Protein AF-A0A062U223-F1 (afdb_monomer)

pLDDT: mean 89.61, std 12.64, range [41.84, 98.44]

InterPro domains:
  IPR025683 Protein beta [PF14350] (3-208)

Foldseek 3Di:
DPDAAEAEDEPPPDPPVLVVVVVCQVPPQAHEYEQEPEADPPLVSLLVSVVVVLVSVCVSDDPPGSRHYAAEYEYFPQDPDDPPQPQKHKFWTCQVVSVVVCCVVSVVDPYHYYYPLSDHDDDDDDPDDDFDKAWQDDLTIIIIGTDDDPDDLLNSLLVVCPDPPDDPQQQDLLNVQSVCSVVVHPNHDHDPVSSVVSSSRNSVLCNVCVVPPHDPNDPDPPDDPD

Organism: NCBI:txid1280946

Structure (mmCIF, N/CA/C/O backbone):
data_AF-A0A062U223-F1
#
_entry.id   AF-A0A062U223-F1
#
loop_
_atom_site.group_PDB
_atom_site.id
_atom_site.type_symbol
_atom_site.label_atom_id
_atom_site.label_alt_id
_atom_site.label_comp_id
_atom_site.label_asym_id
_atom_site.label_entity_id
_atom_site.label_seq_id
_atom_site.pdbx_PDB_ins_code
_atom_site.Cartn_x
_atom_site.Cartn_y
_atom_site.Cartn_z
_atom_site.occupancy
_atom_site.B_iso_or_equiv
_atom_site.auth_seq_id
_atom_site.auth_comp_id
_atom_site.auth_asym_id
_atom_site.auth_atom_id
_atom_site.pdbx_PDB_model_num
ATOM 1 N N . MET A 1 1 ? -30.532 -7.104 11.206 1.00 49.66 1 MET A N 1
ATOM 2 C CA . MET A 1 1 ? -29.646 -6.433 10.232 1.00 49.66 1 MET A CA 1
ATOM 3 C C . MET A 1 1 ? -28.550 -7.442 9.956 1.00 49.66 1 MET A C 1
ATOM 5 O O . MET A 1 1 ? -27.599 -7.484 10.713 1.00 49.66 1 MET A O 1
ATOM 9 N N . ASP A 1 2 ? -28.721 -8.296 8.947 1.00 59.91 2 ASP A N 1
ATOM 10 C CA . ASP A 1 2 ? -27.833 -9.459 8.714 1.00 59.91 2 ASP A CA 1
ATOM 11 C C . ASP A 1 2 ? -26.637 -9.123 7.811 1.00 59.91 2 ASP A C 1
ATOM 13 O O . ASP A 1 2 ? -26.097 -9.970 7.107 1.00 59.91 2 ASP A O 1
ATOM 17 N N . ARG A 1 3 ? -26.247 -7.849 7.767 1.00 62.28 3 ARG A N 1
ATOM 18 C CA . ARG A 1 3 ? -25.066 -7.382 7.043 1.00 62.28 3 ARG A CA 1
ATOM 19 C C . ARG A 1 3 ? -24.187 -6.699 8.079 1.00 62.28 3 ARG A C 1
ATOM 21 O O . ARG A 1 3 ? -24.654 -5.752 8.709 1.00 62.28 3 ARG A O 1
ATOM 28 N N . GLY A 1 4 ? -22.978 -7.218 8.286 1.00 82.56 4 GLY A N 1
ATOM 29 C CA . GLY A 1 4 ? -22.006 -6.641 9.215 1.00 82.56 4 GLY A CA 1
ATOM 30 C C . GLY A 1 4 ? -21.748 -5.159 8.923 1.00 82.56 4 GLY A C 1
ATOM 31 O O . GLY A 1 4 ? -21.951 -4.689 7.799 1.00 82.56 4 GLY A O 1
ATOM 32 N N . LEU A 1 5 ? -21.334 -4.409 9.945 1.00 92.94 5 LEU A N 1
ATOM 33 C CA . LEU A 1 5 ? -21.025 -2.987 9.821 1.00 92.94 5 LEU A CA 1
ATOM 34 C C . LEU A 1 5 ? -19.521 -2.785 9.619 1.00 92.94 5 LEU A C 1
ATOM 36 O O . LEU A 1 5 ? -18.709 -3.332 10.360 1.00 92.94 5 LEU A O 1
ATOM 40 N N . VAL A 1 6 ? -19.163 -1.932 8.660 1.00 95.56 6 VAL A N 1
ATOM 41 C CA . VAL A 1 6 ? -17.799 -1.418 8.500 1.00 95.56 6 VAL A CA 1
ATOM 42 C C . VAL A 1 6 ? -17.827 0.090 8.706 1.00 95.56 6 VAL A C 1
ATOM 44 O O . VAL A 1 6 ? -18.542 0.811 8.006 1.00 95.56 6 VAL A O 1
ATOM 47 N N . LEU A 1 7 ? -17.042 0.573 9.663 1.00 96.75 7 LEU A N 1
ATOM 48 C CA . LEU A 1 7 ? -16.828 1.9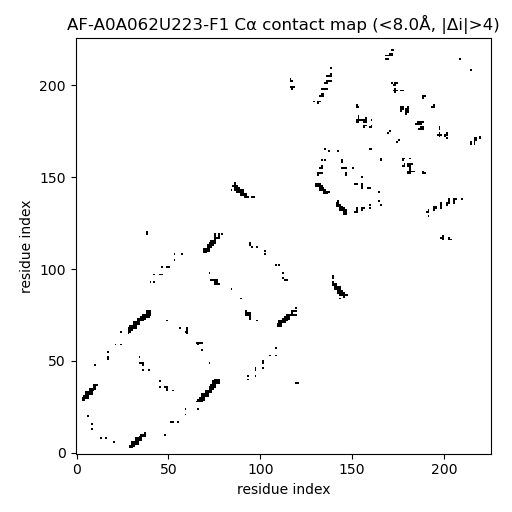87 9.926 1.00 96.75 7 LEU A CA 1
ATOM 49 C C . LEU A 1 7 ? -15.432 2.378 9.440 1.00 96.75 7 LEU A C 1
ATOM 51 O O . LEU A 1 7 ? -14.436 1.970 10.026 1.00 96.75 7 LEU A O 1
ATOM 55 N N . ARG A 1 8 ? -15.351 3.202 8.391 1.00 97.75 8 ARG A N 1
ATOM 56 C CA . ARG A 1 8 ? -14.084 3.775 7.915 1.00 97.75 8 ARG A CA 1
ATOM 57 C C . ARG A 1 8 ? -13.919 5.201 8.426 1.00 97.75 8 ARG A C 1
ATOM 59 O O . ARG A 1 8 ? -14.732 6.066 8.108 1.00 97.75 8 ARG A O 1
ATOM 66 N N . CYS A 1 9 ? -12.841 5.440 9.163 1.00 98.19 9 CYS A N 1
ATOM 67 C CA . CYS A 1 9 ? -12.430 6.751 9.649 1.00 98.19 9 CYS A CA 1
ATOM 68 C C . CYS A 1 9 ? -11.143 7.164 8.934 1.00 98.19 9 CYS A C 1
ATOM 70 O O . CYS A 1 9 ? -10.065 6.672 9.255 1.00 98.19 9 CYS A O 1
ATOM 72 N N . GLN A 1 10 ? -11.265 8.068 7.963 1.00 97.44 10 GLN A N 1
ATOM 73 C CA . GLN A 1 10 ? -10.146 8.541 7.152 1.00 97.44 10 GLN A CA 1
ATOM 74 C C . GLN A 1 10 ? -9.607 9.898 7.623 1.00 97.44 10 GLN A C 1
ATOM 76 O O . GLN A 1 10 ? -10.381 10.847 7.816 1.00 97.44 10 GLN A O 1
ATOM 81 N N . LEU A 1 11 ? -8.279 9.990 7.742 1.00 96.62 11 LEU A N 1
ATOM 82 C CA . LEU A 1 11 ? -7.538 11.203 8.083 1.00 96.62 11 LEU A CA 1
ATOM 83 C C . LEU A 1 11 ? -7.942 12.360 7.157 1.00 96.62 11 LEU A C 1
ATOM 85 O O . LEU A 1 11 ? -8.072 12.197 5.940 1.00 96.62 11 LEU A O 1
ATOM 89 N N . ASN A 1 12 ? -8.177 13.535 7.746 1.00 92.62 12 ASN A N 1
ATOM 90 C CA . ASN A 1 12 ? -8.624 14.769 7.081 1.00 92.62 12 ASN A CA 1
ATOM 91 C C . ASN A 1 12 ? -9.990 14.711 6.365 1.00 92.62 12 ASN A C 1
ATOM 93 O O . ASN A 1 12 ? -10.412 15.716 5.800 1.00 92.62 12 ASN A O 1
ATOM 97 N N . HIS A 1 13 ? -10.706 13.582 6.406 1.00 94.12 13 HIS A N 1
ATOM 98 C CA . HIS A 1 13 ? -12.009 13.423 5.743 1.00 94.12 13 HIS A CA 1
ATOM 99 C C . HIS A 1 13 ? -13.144 13.157 6.734 1.00 94.12 13 HIS A C 1
ATOM 101 O O . HIS A 1 13 ? -14.272 13.602 6.528 1.00 94.12 13 HIS A O 1
ATOM 107 N N . THR A 1 14 ? -12.864 12.443 7.826 1.00 95.81 14 THR A N 1
ATOM 108 C CA . THR A 1 14 ? -13.879 12.095 8.828 1.00 95.81 14 THR A CA 1
ATOM 109 C C . THR A 1 14 ? -13.915 13.134 9.939 1.00 95.81 14 THR A C 1
ATOM 111 O O . THR A 1 14 ? -12.923 13.354 10.629 1.00 95.81 14 THR A O 1
ATOM 114 N N . GLN A 1 15 ? -15.072 13.762 10.145 1.00 94.44 15 GLN A N 1
ATOM 115 C CA . GLN A 1 15 ? -15.260 14.737 11.219 1.00 94.44 15 GLN A CA 1
ATOM 116 C C . GLN A 1 15 ? -15.501 14.039 12.562 1.00 94.44 15 GLN A C 1
ATOM 118 O O . GLN A 1 15 ? -16.338 13.142 12.654 1.00 94.44 15 GLN A O 1
ATOM 123 N N . ASN A 1 16 ? -14.818 14.495 13.619 1.00 95.44 16 ASN A N 1
ATOM 124 C CA . ASN A 1 16 ? -14.960 13.988 14.993 1.00 95.44 16 ASN A CA 1
ATOM 125 C C . ASN A 1 16 ? -14.941 12.444 15.097 1.00 95.44 16 ASN A C 1
ATOM 127 O O . ASN A 1 16 ? -15.829 11.848 15.720 1.00 95.44 16 ASN A O 1
ATOM 131 N N . PRO A 1 17 ? -13.947 11.772 14.499 1.00 96.81 17 PRO A N 1
ATOM 132 C CA . PRO A 1 17 ? -14.004 10.338 14.242 1.00 96.81 17 PRO A CA 1
ATOM 133 C C . PRO A 1 17 ? -14.026 9.488 15.523 1.00 96.81 17 PRO A C 1
ATOM 135 O O . PRO A 1 17 ? -14.775 8.519 15.600 1.00 96.81 17 PRO A O 1
ATOM 138 N N . LEU A 1 18 ? -13.302 9.880 16.577 1.00 97.38 18 LEU A N 1
ATOM 139 C CA . LEU A 1 18 ? -13.306 9.158 17.856 1.00 97.38 18 LEU A CA 1
ATOM 140 C C . LEU A 1 18 ? -14.700 9.159 18.505 1.00 97.38 18 LEU A C 1
ATOM 142 O O . LEU A 1 18 ? -15.149 8.155 19.056 1.00 97.38 18 LEU A O 1
ATOM 146 N N . SER A 1 19 ? -15.428 10.276 18.397 1.00 97.00 19 SER A N 1
ATOM 147 C CA . SER A 1 19 ? -16.813 10.363 18.879 1.00 97.00 19 SER A CA 1
ATOM 148 C C . SER A 1 19 ? -17.759 9.485 18.062 1.00 97.00 19 SER A C 1
ATOM 150 O O . SER A 1 19 ? -18.707 8.930 18.618 1.00 97.00 19 SER A O 1
ATOM 152 N N . LEU A 1 20 ? -17.517 9.353 16.755 1.00 96.69 20 LEU A N 1
ATOM 153 C CA . LEU A 1 20 ? -18.278 8.457 15.888 1.00 96.69 20 LEU A CA 1
ATOM 154 C C . LEU A 1 20 ? -18.070 6.994 16.297 1.00 96.69 20 LEU A C 1
ATOM 156 O O . LEU A 1 20 ? -19.057 6.293 16.513 1.00 96.69 20 LEU A O 1
ATOM 160 N N . VAL A 1 21 ? -16.819 6.574 16.510 1.00 96.12 21 VAL A N 1
ATOM 161 C CA . VAL A 1 21 ? -16.485 5.222 16.990 1.00 96.12 21 VAL A CA 1
ATOM 162 C C . VAL A 1 21 ? -17.182 4.923 18.318 1.00 96.12 21 VAL A C 1
ATOM 164 O O . VAL A 1 21 ? -17.883 3.921 18.405 1.00 96.12 21 VAL A O 1
ATOM 167 N N . ARG A 1 22 ? -17.111 5.826 19.312 1.00 95.44 22 ARG A N 1
ATOM 168 C CA . ARG A 1 22 ? -17.814 5.652 20.605 1.00 95.44 22 ARG A CA 1
ATOM 169 C C . ARG A 1 22 ? -19.333 5.503 20.449 1.00 95.44 22 ARG A C 1
ATOM 171 O O . ARG A 1 22 ? -19.980 4.783 21.203 1.00 95.44 22 ARG A O 1
ATOM 178 N N . ARG A 1 23 ? -19.942 6.216 19.496 1.00 94.69 23 ARG A N 1
ATOM 179 C CA . ARG A 1 23 ? -21.395 6.141 19.255 1.00 94.69 23 ARG A CA 1
ATOM 180 C C . ARG A 1 23 ? -21.809 4.846 18.570 1.00 94.69 23 ARG A C 1
ATOM 182 O O . ARG A 1 23 ? -22.911 4.371 18.858 1.00 94.69 23 ARG A O 1
ATOM 189 N N . VAL A 1 24 ? -20.972 4.346 17.660 1.00 94.00 24 VAL A N 1
ATOM 190 C CA . VAL A 1 24 ? -21.170 3.067 16.972 1.00 94.00 24 VAL A CA 1
ATOM 191 C C . VAL A 1 24 ? -20.970 1.920 17.953 1.00 94.00 24 VAL A C 1
ATOM 193 O O . VAL A 1 24 ? -21.877 1.108 18.090 1.00 94.00 24 VAL A O 1
ATOM 196 N N . SER A 1 25 ? -19.880 1.923 18.723 1.00 92.00 25 SER A N 1
ATOM 197 C CA . SER A 1 25 ? -19.604 0.885 19.720 1.00 92.00 25 SER A CA 1
ATOM 198 C C . SER A 1 25 ? -20.708 0.784 20.781 1.00 92.00 25 SER A C 1
ATOM 200 O O . SER A 1 25 ? -21.079 -0.306 21.194 1.00 92.00 25 SER A O 1
ATOM 202 N N . ALA A 1 26 ? -21.333 1.899 21.166 1.00 91.50 26 ALA A N 1
ATOM 203 C CA . ALA A 1 26 ? -22.463 1.887 22.099 1.00 91.50 26 ALA A CA 1
ATOM 204 C C . ALA A 1 26 ? -23.768 1.277 21.536 1.00 91.50 26 ALA A C 1
ATOM 206 O O . ALA A 1 26 ? -24.751 1.171 22.268 1.00 91.50 26 ALA A O 1
ATOM 207 N N . ARG A 1 27 ? -23.838 0.969 20.234 1.00 90.81 27 ARG A N 1
ATOM 208 C CA . ARG A 1 27 ? -25.053 0.488 19.543 1.00 90.81 27 ARG A CA 1
ATOM 209 C C . ARG A 1 27 ? -24.844 -0.798 18.753 1.00 90.81 27 ARG A C 1
ATOM 211 O O . ARG A 1 27 ? -25.829 -1.416 18.359 1.00 90.81 27 ARG A O 1
ATOM 218 N N . VAL A 1 28 ? -23.595 -1.135 18.461 1.00 90.62 28 VAL A N 1
ATOM 219 C CA . VAL A 1 28 ? -23.203 -2.236 17.589 1.00 90.62 28 VAL A CA 1
ATOM 220 C C . VAL A 1 28 ? -22.101 -3.009 18.294 1.00 90.62 28 VAL A C 1
ATOM 222 O O . VAL A 1 28 ? -21.036 -2.463 18.577 1.00 90.62 28 VAL A O 1
ATOM 225 N N . GLU A 1 29 ? -22.397 -4.265 18.608 1.00 87.19 29 GLU A N 1
ATOM 226 C CA . GLU A 1 29 ? -21.503 -5.145 19.365 1.00 87.19 29 GLU A CA 1
ATOM 227 C C . GLU A 1 29 ? -20.353 -5.673 18.506 1.00 87.19 29 GLU A C 1
ATOM 229 O O . GLU A 1 29 ? -19.251 -5.807 19.027 1.00 87.19 29 GLU A O 1
ATOM 234 N N . ASP A 1 30 ? -20.600 -5.898 17.211 1.00 89.25 30 ASP A N 1
ATOM 235 C CA . ASP A 1 30 ? -19.642 -6.458 16.254 1.00 89.25 30 ASP A CA 1
ATOM 236 C C . ASP A 1 30 ? -19.547 -5.591 14.990 1.00 89.25 30 ASP A C 1
ATOM 238 O O . ASP A 1 30 ? -20.530 -5.412 14.259 1.00 89.25 30 ASP A O 1
ATOM 242 N N . PHE A 1 31 ? -18.375 -4.998 14.758 1.00 93.12 31 PHE A N 1
ATOM 243 C CA . PHE A 1 31 ? -18.101 -4.212 13.557 1.00 93.12 31 PHE A CA 1
ATOM 244 C C . PHE A 1 31 ? -16.607 -4.139 13.239 1.00 93.12 31 PHE A C 1
ATOM 246 O O . PHE A 1 31 ? -15.749 -4.243 14.115 1.00 93.12 31 PHE A O 1
ATOM 253 N N . VAL A 1 32 ? -16.300 -3.868 11.970 1.00 95.31 32 VAL A N 1
ATOM 254 C CA . VAL A 1 32 ? -14.934 -3.588 11.518 1.00 95.31 32 VAL A CA 1
ATOM 255 C C . VAL A 1 32 ? -14.685 -2.085 11.576 1.00 95.31 32 VAL A C 1
ATOM 257 O O . VAL A 1 32 ? -15.436 -1.299 10.992 1.00 95.31 32 VAL A O 1
ATOM 260 N N . LEU A 1 33 ? -13.612 -1.672 12.240 1.00 97.25 33 LEU A N 1
ATOM 261 C CA . LEU A 1 33 ? -13.107 -0.307 12.237 1.00 97.25 33 LEU A CA 1
ATOM 262 C C . LEU A 1 33 ? -11.881 -0.210 11.325 1.00 97.25 33 LEU A C 1
ATOM 264 O O . LEU A 1 33 ? -10.800 -0.690 11.657 1.00 97.25 33 LEU A O 1
ATOM 268 N N . VAL A 1 34 ? -12.041 0.480 10.197 1.00 98.31 34 VAL A N 1
ATOM 269 C CA . VAL A 1 34 ? -10.940 0.828 9.295 1.00 98.31 34 VAL A CA 1
ATOM 270 C C . VAL A 1 34 ? -10.414 2.211 9.666 1.00 98.31 34 VAL A C 1
ATOM 272 O O . VAL A 1 34 ? -11.064 3.230 9.417 1.00 98.31 34 VAL A O 1
ATOM 275 N N . VAL A 1 35 ? -9.227 2.243 10.258 1.00 98.44 35 VAL A N 1
ATOM 276 C CA . VAL A 1 35 ? -8.468 3.452 10.569 1.00 98.44 35 VAL A CA 1
ATOM 277 C C . VAL A 1 35 ? -7.588 3.776 9.371 1.00 98.44 35 VAL A C 1
ATOM 279 O O . VAL A 1 35 ? -6.543 3.167 9.155 1.00 98.44 35 VAL A O 1
ATOM 282 N N . ASP A 1 36 ? -8.042 4.716 8.553 1.00 98.12 36 ASP A N 1
ATOM 283 C CA . ASP A 1 36 ? -7.405 5.038 7.284 1.00 98.12 36 ASP A CA 1
ATOM 284 C C . ASP A 1 36 ? -6.571 6.318 7.421 1.00 98.12 36 ASP A C 1
ATOM 286 O O . ASP A 1 36 ? -7.105 7.414 7.594 1.00 98.12 36 ASP A O 1
ATOM 290 N N . ALA A 1 37 ? -5.249 6.185 7.363 1.00 97.44 37 ALA A N 1
ATOM 291 C CA . ALA A 1 37 ? -4.295 7.289 7.391 1.00 97.44 37 ALA A CA 1
ATOM 292 C C . ALA A 1 37 ? -4.303 8.121 6.092 1.00 97.44 37 ALA A C 1
ATOM 294 O O . ALA A 1 37 ? -3.654 9.160 6.009 1.00 97.44 37 ALA A O 1
ATOM 295 N N . GLY A 1 38 ? -5.079 7.719 5.084 1.00 95.62 38 GLY A N 1
ATOM 296 C CA . GLY A 1 38 ? -5.192 8.431 3.825 1.00 95.62 38 GLY A CA 1
ATOM 297 C C . GLY A 1 38 ? -3.957 8.264 2.945 1.00 95.62 38 GLY A C 1
ATOM 298 O O . GLY A 1 38 ? -3.172 7.328 3.094 1.00 95.62 38 GLY A O 1
ATOM 299 N N . TRP A 1 39 ? -3.799 9.197 2.007 1.00 96.06 39 TRP A N 1
ATOM 300 C CA . TRP A 1 39 ? -2.635 9.271 1.136 1.00 96.06 39 TRP A CA 1
ATOM 301 C C . TRP A 1 39 ? -1.652 10.323 1.654 1.00 96.06 39 TRP A C 1
ATOM 303 O O . TRP A 1 39 ? -1.927 11.520 1.561 1.00 96.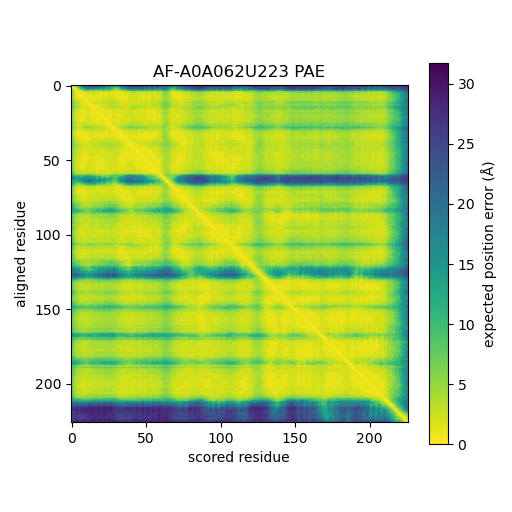06 39 TRP A O 1
ATOM 313 N N . SER A 1 40 ? -0.541 9.878 2.238 1.00 94.81 40 SER A N 1
ATOM 314 C CA . SER A 1 40 ? 0.457 10.737 2.878 1.00 94.81 40 SER A CA 1
ATOM 315 C C . SER A 1 40 ? 1.799 10.018 3.012 1.00 94.81 40 SER A C 1
ATOM 317 O O . SER A 1 40 ? 1.849 8.817 3.265 1.00 94.81 40 SER A O 1
ATOM 319 N N . THR A 1 41 ? 2.893 10.771 2.897 1.00 94.06 41 THR A N 1
ATOM 320 C CA . THR A 1 41 ? 4.252 10.308 3.234 1.00 94.06 41 THR A CA 1
ATOM 321 C C . THR A 1 41 ? 4.710 10.779 4.621 1.00 94.06 41 THR A C 1
ATOM 323 O O . THR A 1 41 ? 5.878 10.605 4.973 1.00 94.06 41 THR A O 1
ATOM 326 N N . ASP A 1 42 ? 3.833 11.448 5.379 1.00 96.19 42 ASP A N 1
ATOM 327 C CA . ASP A 1 42 ? 4.087 11.884 6.754 1.00 96.19 42 ASP A CA 1
ATOM 328 C C . ASP A 1 42 ? 3.779 10.739 7.726 1.00 96.19 42 ASP A C 1
ATOM 330 O O . ASP A 1 42 ? 2.674 10.606 8.258 1.00 96.19 42 ASP A O 1
ATOM 334 N N . LEU A 1 43 ? 4.779 9.880 7.929 1.00 95.25 43 LEU A N 1
ATOM 335 C CA . LEU A 1 43 ? 4.664 8.715 8.801 1.00 95.25 43 LEU A CA 1
ATOM 336 C C . LEU A 1 43 ? 4.299 9.101 10.243 1.00 95.25 43 LEU A C 1
ATOM 338 O O . LEU A 1 43 ? 3.521 8.392 10.875 1.00 95.25 43 LEU A O 1
ATOM 342 N N . LEU A 1 44 ? 4.804 10.234 10.742 1.00 96.62 44 LEU A N 1
ATOM 343 C CA . LEU A 1 44 ? 4.534 10.688 12.105 1.00 96.62 44 LEU A CA 1
ATOM 344 C C . LEU A 1 44 ? 3.061 11.071 12.276 1.00 96.62 44 LEU A C 1
ATOM 346 O O . LEU A 1 44 ? 2.423 10.651 13.241 1.00 96.62 44 LEU A O 1
ATOM 350 N N . GLN A 1 45 ? 2.502 11.837 11.336 1.00 97.31 45 GLN A N 1
ATOM 351 C CA . GLN A 1 45 ? 1.079 12.176 11.362 1.00 97.31 45 GLN A CA 1
ATOM 352 C C . GLN A 1 45 ? 0.203 10.921 11.263 1.00 97.31 45 GLN A C 1
ATOM 354 O O . GLN A 1 45 ? -0.777 10.797 12.001 1.00 97.31 45 GLN A O 1
ATOM 359 N N . ASN A 1 46 ? 0.567 9.986 10.383 1.00 97.56 46 ASN A N 1
ATOM 360 C CA . ASN A 1 46 ? -0.165 8.736 10.192 1.00 97.56 46 ASN A CA 1
ATOM 361 C C . ASN A 1 46 ? -0.160 7.876 11.468 1.00 97.56 46 ASN A C 1
ATOM 363 O O . ASN A 1 46 ? -1.189 7.316 11.850 1.00 97.56 46 ASN A O 1
ATOM 367 N N . GLU A 1 47 ? 0.982 7.803 12.153 1.00 97.56 47 GLU A N 1
ATOM 368 C CA . GLU A 1 47 ? 1.142 7.070 13.409 1.00 97.56 47 GLU A CA 1
ATOM 369 C C . GLU A 1 47 ? 0.354 7.703 14.557 1.00 97.56 47 GLU A C 1
ATOM 371 O O . GLU A 1 47 ? -0.321 6.984 15.299 1.00 97.56 47 GLU A O 1
ATOM 376 N N . LEU A 1 48 ? 0.395 9.035 14.688 1.00 97.38 48 LEU A N 1
ATOM 377 C CA . LEU A 1 48 ? -0.403 9.770 15.672 1.00 97.38 48 LEU A CA 1
ATOM 378 C C . LEU A 1 48 ? -1.895 9.513 15.455 1.00 97.38 48 LEU A C 1
ATOM 380 O O . LEU A 1 48 ? -2.587 9.120 16.393 1.00 97.38 48 LEU A O 1
ATOM 384 N N . TRP A 1 49 ? -2.361 9.657 14.211 1.00 97.88 49 TRP A N 1
ATOM 385 C CA . TRP A 1 49 ? -3.747 9.392 13.832 1.00 97.88 49 TRP A CA 1
ATOM 386 C C . TRP A 1 49 ? -4.177 7.981 14.219 1.00 97.88 49 TRP A C 1
ATOM 388 O O . TRP A 1 49 ? -5.156 7.816 14.941 1.00 97.88 49 TRP A O 1
ATOM 398 N N . ALA A 1 50 ? -3.435 6.959 13.789 1.00 98.19 50 ALA A N 1
ATOM 399 C CA . ALA A 1 50 ? -3.805 5.578 14.064 1.00 98.19 50 ALA A CA 1
ATOM 400 C C . ALA A 1 50 ? -3.764 5.248 15.566 1.00 98.19 50 ALA A C 1
ATOM 402 O O . ALA A 1 50 ? -4.678 4.606 16.088 1.00 98.19 50 ALA A O 1
ATOM 403 N N . SER A 1 51 ? -2.749 5.745 16.281 1.00 98.00 51 SER A N 1
ATOM 404 C CA . SER A 1 51 ? -2.583 5.510 17.719 1.00 98.00 51 SER A CA 1
ATOM 405 C C . SER A 1 51 ? -3.766 6.024 18.546 1.00 98.00 51 SER A C 1
ATOM 407 O O . SER A 1 51 ? -4.115 5.402 19.547 1.00 98.00 51 SER A O 1
ATOM 409 N N . GLU A 1 52 ? -4.420 7.121 18.148 1.00 97.75 52 GLU A N 1
ATOM 410 C CA . GLU A 1 52 ? -5.616 7.623 18.842 1.00 97.75 52 GLU A CA 1
ATOM 411 C C . GLU A 1 52 ? -6.780 6.620 18.808 1.00 97.75 52 GLU A C 1
ATOM 413 O O . GLU A 1 52 ? -7.440 6.402 19.827 1.00 97.75 52 GLU A O 1
ATOM 418 N N . PHE A 1 53 ? -7.012 5.958 17.669 1.00 97.69 53 PHE A N 1
ATOM 419 C CA . PHE A 1 53 ? -8.054 4.932 17.556 1.00 97.69 53 PHE A CA 1
ATOM 420 C C . PHE A 1 53 ? -7.687 3.656 18.298 1.00 97.69 53 PHE A C 1
ATOM 422 O O . PHE A 1 53 ? -8.553 3.066 18.937 1.00 97.69 53 PHE A O 1
ATOM 429 N N . LEU A 1 54 ? -6.425 3.231 18.238 1.00 95.94 54 LEU A N 1
ATOM 430 C CA . LEU A 1 54 ? -5.980 2.028 18.940 1.00 95.94 54 LEU A CA 1
ATOM 431 C C . LEU A 1 54 ? -6.079 2.218 20.461 1.00 95.94 54 LEU A C 1
ATOM 433 O O . LEU A 1 54 ? -6.594 1.339 21.149 1.00 95.94 54 LEU A O 1
ATOM 437 N N . ASN A 1 55 ? -5.701 3.390 20.984 1.00 95.81 55 ASN A N 1
ATOM 438 C CA . ASN A 1 55 ? -5.939 3.746 22.386 1.00 95.81 55 ASN A CA 1
ATOM 439 C C . ASN A 1 55 ? -7.432 3.694 22.735 1.00 95.81 55 ASN A C 1
ATOM 441 O O . ASN A 1 55 ? -7.813 3.061 23.718 1.00 95.81 55 ASN A O 1
ATOM 445 N N . LEU A 1 56 ? -8.282 4.301 21.901 1.00 94.94 56 LEU A N 1
ATOM 446 C CA . LEU A 1 56 ? -9.729 4.274 22.095 1.00 94.94 56 LEU A CA 1
ATOM 447 C C . LEU A 1 56 ? -10.282 2.843 22.118 1.00 94.94 56 LEU A C 1
ATOM 449 O O . LEU A 1 56 ? -11.111 2.516 22.959 1.00 94.94 56 LEU A O 1
ATOM 453 N N . VAL A 1 57 ? -9.853 1.981 21.202 1.00 93.19 57 VAL A N 1
ATOM 454 C CA . VAL A 1 57 ? -10.354 0.603 21.132 1.00 93.19 57 VAL A CA 1
ATOM 455 C C . VAL A 1 57 ? -9.858 -0.208 22.322 1.00 93.19 57 VAL A C 1
ATOM 457 O O . VAL A 1 57 ? -10.627 -0.979 22.884 1.00 93.19 57 VAL A O 1
ATOM 460 N N . ASN A 1 58 ? -8.631 0.030 22.782 1.00 90.50 58 ASN A N 1
ATOM 461 C CA . ASN A 1 58 ? -8.119 -0.564 24.013 1.00 90.50 58 ASN A CA 1
ATOM 462 C C . ASN A 1 58 ? -8.922 -0.124 25.259 1.00 90.50 58 ASN A C 1
ATOM 464 O O . ASN A 1 58 ? -9.097 -0.918 26.178 1.00 90.50 58 ASN A O 1
ATOM 468 N N . GLU A 1 59 ? -9.451 1.109 25.292 1.00 89.81 59 GLU A N 1
ATOM 469 C CA . GLU A 1 59 ? -10.391 1.564 26.335 1.00 89.81 59 GLU A CA 1
ATOM 470 C C . GLU A 1 59 ? -11.776 0.912 26.214 1.00 89.81 59 GLU A C 1
ATOM 472 O O . GLU A 1 59 ? -12.403 0.596 27.223 1.00 89.81 59 GLU A O 1
ATOM 477 N N . LEU A 1 60 ? -12.283 0.766 24.985 1.00 87.81 60 LEU A N 1
ATOM 478 C CA . LEU A 1 60 ? -13.627 0.252 24.709 1.00 87.81 60 LEU A CA 1
ATOM 479 C C . LEU A 1 60 ? -13.712 -1.274 24.791 1.00 87.81 60 LEU A C 1
ATOM 481 O O . LEU A 1 60 ? -14.803 -1.794 25.004 1.00 87.81 60 LEU A O 1
ATOM 485 N N . ASN A 1 61 ? -12.594 -1.983 24.647 1.00 74.94 61 ASN A N 1
ATOM 486 C CA . ASN A 1 61 ? -12.547 -3.441 24.631 1.00 74.94 61 ASN A CA 1
ATOM 487 C C . ASN A 1 61 ? -11.684 -4.031 25.771 1.00 74.94 61 ASN A C 1
ATOM 489 O O . ASN A 1 61 ? -10.673 -4.689 25.510 1.00 74.94 61 ASN A O 1
ATOM 493 N N . PRO A 1 62 ? -12.020 -3.783 27.056 1.00 68.56 62 PRO A N 1
ATOM 494 C CA . PRO A 1 62 ? -11.367 -4.477 28.161 1.00 68.56 62 PRO A CA 1
ATOM 495 C C . PRO A 1 62 ? -11.719 -5.973 28.135 1.00 68.56 62 PRO A C 1
ATOM 497 O O . PRO A 1 62 ? -12.771 -6.351 27.637 1.00 68.56 62 PRO A O 1
ATOM 500 N N . ALA A 1 63 ? -10.857 -6.820 28.711 1.00 62.56 63 ALA A N 1
ATOM 501 C CA . ALA A 1 63 ? -10.899 -8.289 28.588 1.00 62.56 63 ALA A CA 1
ATOM 502 C C . ALA A 1 63 ? -12.227 -8.973 28.993 1.00 62.56 63 ALA A C 1
ATOM 504 O O . ALA A 1 63 ? -12.451 -10.118 28.613 1.00 62.56 63 ALA A O 1
ATOM 505 N N . ASP A 1 64 ? -13.092 -8.276 29.733 1.00 65.50 64 ASP A N 1
ATOM 506 C CA . ASP A 1 64 ? -14.402 -8.765 30.180 1.00 65.50 64 ASP A CA 1
ATOM 507 C C . ASP A 1 64 ? -15.572 -8.260 29.305 1.00 65.50 64 ASP A C 1
ATOM 509 O O . ASP A 1 64 ? -16.735 -8.547 29.596 1.00 65.50 64 ASP A O 1
ATOM 513 N N . ASN A 1 65 ? -15.296 -7.475 28.257 1.00 66.94 65 ASN A N 1
ATOM 514 C CA . ASN A 1 65 ? -16.311 -6.917 27.368 1.00 66.94 65 ASN A CA 1
ATOM 515 C C . ASN A 1 65 ? -16.647 -7.893 26.226 1.00 66.94 65 ASN A C 1
ATOM 517 O O . ASN A 1 65 ? -15.764 -8.498 25.628 1.00 66.94 65 ASN A O 1
ATOM 521 N N . GLN A 1 66 ? -17.934 -8.022 25.894 1.00 66.31 66 GLN A N 1
ATOM 522 C CA . GLN A 1 66 ? -18.417 -8.818 24.752 1.00 66.31 66 GLN A CA 1
ATOM 523 C C . GLN A 1 66 ? -18.321 -8.058 23.416 1.00 66.31 66 GLN A C 1
ATOM 525 O O . GLN A 1 66 ? -18.738 -8.564 22.379 1.00 66.31 66 GLN A O 1
ATOM 530 N N . GLN A 1 67 ? -17.790 -6.834 23.438 1.00 75.94 67 GLN A N 1
ATOM 531 C CA . GLN A 1 67 ? -17.616 -5.990 22.264 1.00 75.94 67 GLN A CA 1
ATOM 532 C C . GLN A 1 67 ? -16.509 -6.536 21.353 1.00 75.94 67 GLN A C 1
ATOM 534 O O . GLN A 1 67 ? -15.346 -6.608 21.741 1.00 75.94 67 GLN A O 1
ATOM 539 N N . HIS A 1 68 ? -16.855 -6.855 20.111 1.00 84.69 68 HIS A N 1
ATOM 540 C CA . HIS A 1 68 ? -15.913 -7.306 19.097 1.00 84.69 68 HIS A CA 1
ATOM 541 C C . HIS A 1 68 ? -15.674 -6.181 18.082 1.00 84.69 68 HIS A C 1
ATOM 543 O O . HIS A 1 68 ? -16.564 -5.783 17.335 1.00 84.69 68 HIS A O 1
ATOM 549 N N . ILE A 1 69 ? -14.467 -5.612 18.090 1.00 90.94 69 ILE A N 1
ATOM 550 C CA . ILE A 1 69 ? -14.063 -4.584 17.125 1.00 90.94 69 ILE A CA 1
ATOM 551 C C . ILE A 1 69 ? -12.866 -5.124 16.358 1.00 90.94 69 ILE A C 1
ATOM 553 O O . ILE A 1 69 ? -11.758 -5.160 16.894 1.00 90.94 69 ILE A O 1
ATOM 557 N N . GLU A 1 70 ? -13.082 -5.521 15.108 1.00 92.06 70 GLU A N 1
ATOM 558 C CA . GLU A 1 70 ? -11.983 -5.871 14.211 1.00 92.06 70 GLU A CA 1
ATOM 559 C C . GLU A 1 70 ? -11.307 -4.584 13.729 1.00 92.06 70 GLU A C 1
ATOM 561 O O . GLU A 1 70 ? -11.965 -3.688 13.198 1.00 92.06 70 GLU A O 1
ATOM 566 N N . LEU A 1 71 ? -9.995 -4.465 13.934 1.00 95.62 71 LEU A N 1
ATOM 567 C CA . LEU A 1 71 ? -9.242 -3.262 13.591 1.00 95.62 71 LEU A CA 1
ATOM 568 C C . LEU A 1 71 ? -8.443 -3.460 12.317 1.00 95.62 71 LEU A C 1
ATOM 570 O O . LEU A 1 71 ? -7.625 -4.366 12.243 1.00 95.62 71 LEU A O 1
ATOM 574 N N . VAL A 1 72 ? -8.594 -2.548 11.362 1.00 98.06 72 VAL A N 1
ATOM 575 C CA . VAL A 1 72 ? -7.742 -2.468 10.171 1.00 98.06 72 VAL A CA 1
ATOM 576 C C . VAL A 1 72 ? -7.052 -1.112 10.165 1.00 98.06 72 VAL A C 1
ATOM 578 O O . VAL A 1 72 ? -7.724 -0.087 10.268 1.00 98.06 72 VAL A O 1
ATOM 581 N N . VAL A 1 73 ? -5.730 -1.080 10.006 1.00 98.19 73 VAL A N 1
ATOM 582 C CA . VAL A 1 73 ? -4.995 0.168 9.739 1.00 98.19 73 VAL A CA 1
ATOM 583 C C . VAL A 1 73 ? -4.610 0.194 8.270 1.00 98.19 73 VAL A C 1
ATOM 585 O O . VAL A 1 73 ? -3.946 -0.725 7.800 1.00 98.19 73 VAL A O 1
ATOM 588 N N . ALA A 1 74 ? -5.031 1.237 7.557 1.00 97.81 74 ALA A N 1
ATOM 589 C CA . ALA A 1 74 ? -4.825 1.375 6.120 1.00 97.81 74 ALA A CA 1
ATOM 590 C C . ALA A 1 74 ? -4.283 2.753 5.733 1.00 97.81 74 ALA A C 1
ATOM 592 O O . ALA A 1 74 ? -4.384 3.710 6.494 1.00 97.81 74 ALA A O 1
ATOM 593 N N . GLY A 1 75 ? -3.727 2.861 4.530 1.00 96.75 75 GLY A N 1
ATOM 594 C CA . GLY A 1 75 ? -3.282 4.123 3.947 1.00 96.75 75 GLY A CA 1
ATOM 595 C C . GLY A 1 75 ? -2.515 3.911 2.648 1.00 96.75 75 GLY A C 1
ATOM 596 O O . GLY A 1 75 ? -2.482 2.807 2.099 1.00 96.75 75 GLY A O 1
ATOM 597 N N . SER A 1 76 ? -1.898 4.981 2.157 1.00 96.50 76 SER A N 1
ATOM 598 C CA . SER A 1 76 ? -0.970 4.933 1.032 1.00 96.50 76 SER A CA 1
ATOM 599 C C . SER A 1 76 ? 0.112 6.006 1.138 1.00 96.50 76 SER A C 1
ATOM 601 O O . SER A 1 76 ? -0.188 7.181 1.324 1.00 96.50 76 SER A O 1
ATOM 603 N N . SER A 1 77 ? 1.364 5.631 0.920 1.00 96.38 77 SER A N 1
ATOM 604 C CA . SER A 1 77 ? 2.505 6.518 0.705 1.00 96.38 77 SER A CA 1
ATOM 605 C C . SER A 1 77 ? 2.951 6.519 -0.759 1.00 96.38 77 SER A C 1
ATOM 607 O O . SER A 1 77 ? 4.052 6.978 -1.072 1.00 96.38 77 SER A O 1
ATOM 609 N N . PHE A 1 78 ? 2.130 5.986 -1.676 1.00 95.62 78 PHE A N 1
ATOM 610 C CA . PHE A 1 78 ? 2.506 5.851 -3.080 1.00 95.62 78 PHE A CA 1
ATOM 611 C C . PHE A 1 78 ? 2.807 7.224 -3.714 1.00 95.62 78 PHE A C 1
ATOM 613 O O . PHE A 1 78 ? 2.008 8.145 -3.568 1.00 95.62 78 PHE A O 1
ATOM 620 N N . PRO A 1 79 ? 3.912 7.423 -4.448 1.00 92.25 79 PRO A N 1
ATOM 621 C CA . PRO A 1 79 ? 4.341 8.767 -4.831 1.00 92.25 79 PRO A CA 1
ATOM 622 C C . PRO A 1 79 ? 3.357 9.559 -5.700 1.00 92.25 79 PRO A C 1
ATOM 624 O O . PRO A 1 79 ? 2.740 9.058 -6.648 1.00 92.25 79 PRO A O 1
ATOM 627 N N . GLU A 1 80 ? 3.318 10.871 -5.463 1.00 89.25 80 GLU A N 1
ATOM 628 C CA . GLU A 1 80 ? 2.684 11.820 -6.385 1.00 89.25 80 GLU A CA 1
ATOM 629 C C . GLU A 1 80 ? 3.471 11.921 -7.698 1.00 89.25 80 GLU A C 1
ATOM 631 O O . GLU A 1 80 ? 2.899 12.004 -8.790 1.00 89.25 80 GLU A O 1
ATOM 636 N N . SER A 1 81 ? 4.800 11.885 -7.596 1.00 88.00 81 SER A N 1
ATOM 637 C CA . SER A 1 81 ? 5.711 12.096 -8.712 1.00 88.00 81 SER A CA 1
ATOM 638 C C . SER A 1 81 ? 6.929 11.189 -8.627 1.00 88.00 81 SER A C 1
ATOM 640 O O . SER A 1 81 ? 7.419 10.853 -7.555 1.00 88.00 81 SER A O 1
ATOM 642 N N . PHE A 1 82 ? 7.441 10.854 -9.806 1.00 90.06 82 PHE A N 1
ATOM 643 C CA . PHE A 1 82 ? 8.611 10.010 -10.020 1.00 90.06 82 PHE A CA 1
ATOM 644 C C . PHE A 1 82 ? 9.681 10.768 -10.816 1.00 90.06 82 PHE A C 1
ATOM 646 O O . PHE A 1 82 ? 10.602 10.180 -11.370 1.00 90.06 82 PHE A O 1
ATOM 653 N N . SER A 1 83 ? 9.576 12.096 -10.921 1.00 85.50 83 SER A N 1
ATOM 654 C CA . SER A 1 83 ? 10.529 12.892 -11.701 1.00 85.50 83 SER A CA 1
ATOM 655 C C . SER A 1 83 ? 11.958 12.832 -11.148 1.00 85.50 83 SER A C 1
ATOM 657 O O . SER A 1 83 ? 12.903 12.974 -11.918 1.00 85.50 83 SER A O 1
ATOM 659 N N . LYS A 1 84 ? 12.117 12.580 -9.842 1.00 87.19 84 LYS A N 1
ATOM 660 C CA . LYS A 1 84 ? 13.401 12.635 -9.123 1.00 87.19 84 LYS A CA 1
ATOM 661 C C . LYS A 1 84 ? 14.152 11.303 -9.016 1.00 87.19 84 LYS A C 1
ATOM 663 O O . LYS A 1 84 ? 15.284 11.311 -8.554 1.00 87.19 84 LYS A O 1
ATOM 668 N N . ILE A 1 85 ? 13.561 10.184 -9.437 1.00 89.12 85 ILE A N 1
ATOM 669 C CA . ILE A 1 85 ? 14.172 8.853 -9.254 1.00 89.12 85 ILE A CA 1
ATOM 670 C C . ILE A 1 85 ? 15.159 8.450 -10.361 1.00 89.12 85 ILE A C 1
ATOM 672 O O . ILE A 1 85 ? 15.675 7.344 -10.340 1.00 89.12 85 ILE A O 1
ATOM 676 N N . GLY A 1 86 ? 15.411 9.312 -11.353 1.00 91.31 86 GLY A N 1
ATOM 677 C CA . GLY A 1 86 ? 16.258 8.959 -12.497 1.00 91.31 86 GLY A CA 1
ATOM 678 C C . GLY A 1 86 ? 15.689 7.794 -13.318 1.00 91.31 86 GLY A C 1
ATOM 679 O O . GLY A 1 86 ? 14.470 7.689 -13.475 1.00 91.31 86 GLY A O 1
ATOM 680 N N . SER A 1 87 ? 16.576 6.951 -13.855 1.00 94.50 87 SER A N 1
ATOM 681 C CA . SER A 1 87 ? 16.242 5.760 -14.655 1.00 94.50 87 SER A CA 1
ATOM 682 C C . SER A 1 87 ? 15.864 4.537 -13.810 1.00 94.50 87 SER A C 1
ATOM 684 O O . SER A 1 87 ? 15.119 3.678 -14.290 1.00 94.50 87 SER A O 1
ATOM 686 N N . ARG A 1 88 ? 16.354 4.473 -12.565 1.00 96.50 88 ARG A N 1
ATOM 687 C CA . ARG A 1 88 ? 16.063 3.463 -11.541 1.00 96.50 88 ARG A CA 1
ATOM 688 C C . ARG A 1 88 ? 16.072 4.137 -10.171 1.00 96.50 88 ARG A C 1
ATOM 690 O O . ARG A 1 88 ? 17.055 4.794 -9.835 1.00 96.50 88 ARG A O 1
ATOM 697 N N . GLY A 1 89 ? 15.045 3.909 -9.359 1.00 96.62 89 GLY A N 1
ATOM 698 C CA . GLY A 1 89 ? 15.064 4.329 -7.960 1.00 96.62 89 GLY A CA 1
ATOM 699 C C . GLY A 1 89 ? 14.159 3.501 -7.067 1.00 96.62 89 GLY A C 1
ATOM 700 O O . GLY A 1 89 ? 13.218 2.865 -7.533 1.00 96.62 89 GLY A O 1
ATOM 701 N N . GLU A 1 90 ? 14.465 3.535 -5.779 1.00 96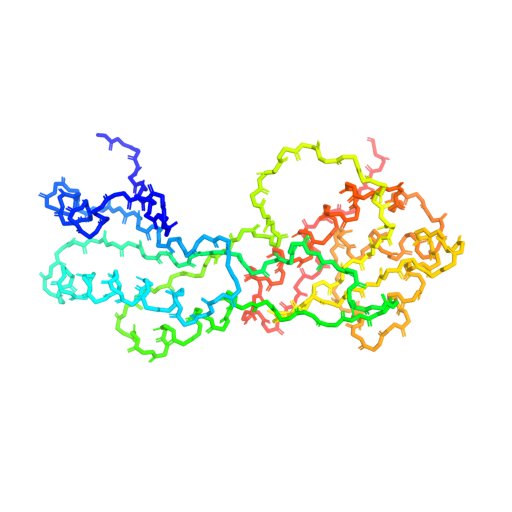.50 90 GLU A N 1
ATOM 702 C CA . GLU A 1 90 ? 13.761 2.809 -4.726 1.00 96.50 90 GLU A CA 1
ATOM 703 C C . GLU A 1 90 ? 12.917 3.780 -3.910 1.00 96.50 90 GLU A C 1
ATOM 705 O O . GLU A 1 90 ? 13.339 4.896 -3.587 1.00 96.50 90 GLU A O 1
ATOM 710 N N . ILE A 1 91 ? 11.690 3.367 -3.618 1.00 95.19 91 ILE A N 1
ATOM 711 C CA . ILE A 1 91 ? 10.725 4.173 -2.883 1.00 95.19 91 ILE A CA 1
ATOM 712 C C . ILE A 1 91 ? 10.125 3.300 -1.799 1.00 95.19 91 ILE A C 1
ATOM 714 O O . ILE A 1 91 ? 9.465 2.310 -2.093 1.00 95.19 91 ILE A O 1
ATOM 718 N N . GLN A 1 92 ? 10.317 3.694 -0.549 1.00 94.69 92 GLN A N 1
ATOM 719 C CA . GLN A 1 92 ? 9.808 2.953 0.594 1.00 94.69 92 GLN A CA 1
ATOM 720 C C . GLN A 1 92 ? 8.270 2.946 0.632 1.00 94.69 92 GLN A C 1
ATOM 722 O O . GLN A 1 92 ? 7.632 3.994 0.507 1.00 94.69 92 GLN A O 1
ATOM 727 N N . ALA A 1 93 ? 7.696 1.765 0.854 1.00 94.31 93 ALA A N 1
ATOM 728 C CA . ALA A 1 93 ? 6.284 1.574 1.163 1.00 94.31 93 ALA A CA 1
ATOM 729 C C . ALA A 1 93 ? 6.103 1.716 2.683 1.00 94.31 93 ALA A C 1
ATOM 731 O O . ALA A 1 93 ? 6.497 0.841 3.463 1.00 94.31 93 ALA A O 1
ATOM 732 N N . GLN A 1 94 ? 5.599 2.869 3.122 1.00 96.00 94 GLN A N 1
ATOM 733 C CA . GLN A 1 94 ? 5.576 3.244 4.539 1.00 96.00 94 GLN A CA 1
ATOM 734 C C . GLN A 1 94 ? 4.456 2.557 5.327 1.00 96.00 94 GLN A C 1
ATOM 736 O O . GLN A 1 94 ? 4.514 2.495 6.553 1.00 96.00 94 GLN A O 1
ATOM 741 N N . GLU A 1 95 ? 3.450 2.013 4.651 1.00 96.31 95 GLU A N 1
ATOM 742 C CA . GLU A 1 95 ? 2.263 1.409 5.259 1.00 96.31 95 GLU A CA 1
ATOM 743 C C . GLU A 1 95 ? 2.646 0.214 6.130 1.00 96.31 95 GLU A C 1
ATOM 745 O O . GLU A 1 95 ? 2.142 0.047 7.240 1.00 96.31 95 GLU A O 1
ATOM 750 N N . ARG A 1 96 ? 3.596 -0.602 5.659 1.00 92.94 96 ARG A N 1
ATOM 751 C CA . ARG A 1 96 ? 4.081 -1.755 6.422 1.00 92.94 96 ARG A CA 1
ATOM 752 C C . ARG A 1 96 ? 4.915 -1.334 7.631 1.00 92.94 96 ARG A C 1
ATOM 754 O O . ARG A 1 96 ? 4.890 -2.015 8.651 1.00 92.94 96 ARG A O 1
ATOM 761 N N . ILE A 1 97 ? 5.637 -0.220 7.529 1.00 94.44 97 ILE A N 1
ATOM 762 C CA . ILE A 1 97 ? 6.411 0.345 8.643 1.00 94.44 97 ILE A CA 1
ATOM 763 C C . ILE A 1 97 ? 5.452 0.834 9.722 1.00 94.44 97 ILE A C 1
ATOM 765 O O . ILE A 1 97 ? 5.555 0.390 10.860 1.00 94.44 97 ILE A O 1
ATOM 769 N N . LEU A 1 98 ? 4.468 1.651 9.335 1.00 96.50 98 LEU A N 1
ATOM 770 C CA . LEU A 1 98 ? 3.399 2.117 10.214 1.00 96.50 98 LEU A CA 1
ATOM 771 C C . LEU A 1 98 ? 2.721 0.948 10.939 1.00 96.50 98 LEU A C 1
ATOM 773 O O . LEU A 1 98 ? 2.611 0.954 12.161 1.00 96.50 98 LEU A O 1
ATOM 777 N N . TYR A 1 99 ? 2.298 -0.071 10.191 1.00 96.62 99 TYR A N 1
ATOM 778 C CA . TYR A 1 99 ? 1.635 -1.240 10.758 1.00 96.62 99 TYR A CA 1
ATOM 779 C C . TYR A 1 99 ? 2.505 -1.976 11.786 1.00 96.62 99 TYR A C 1
ATOM 781 O O . TYR A 1 99 ? 2.035 -2.269 12.885 1.00 96.62 99 TYR A O 1
ATOM 789 N N . ASN A 1 100 ? 3.776 -2.237 11.463 1.00 94.50 100 ASN A N 1
ATOM 790 C CA . ASN A 1 100 ? 4.681 -2.952 12.363 1.00 94.50 100 ASN A CA 1
ATOM 791 C C . ASN A 1 100 ? 4.940 -2.170 13.662 1.00 94.50 100 ASN A C 1
ATOM 793 O O . ASN A 1 100 ? 4.942 -2.768 14.738 1.00 94.50 100 ASN A O 1
ATOM 797 N N . GLU A 1 101 ? 5.112 -0.847 13.577 1.00 95.06 101 GLU A N 1
ATOM 798 C CA . GLU A 1 101 ? 5.277 0.017 14.756 1.00 95.06 101 GLU A CA 1
ATOM 799 C C . GLU A 1 101 ? 4.031 -0.007 15.655 1.00 95.06 101 GLU A C 1
ATOM 801 O O . GLU A 1 101 ? 4.131 -0.148 16.878 1.00 95.06 101 GLU A O 1
ATOM 806 N N . LEU A 1 102 ? 2.836 0.065 15.057 1.00 96.75 102 LEU A N 1
ATOM 807 C CA . LEU A 1 102 ? 1.577 0.027 15.800 1.00 96.75 102 LEU A CA 1
ATOM 808 C C . LEU A 1 102 ? 1.350 -1.329 16.474 1.00 96.75 102 LEU A C 1
ATOM 810 O O . LEU A 1 102 ? 1.033 -1.357 17.659 1.00 96.75 102 LEU A O 1
ATOM 814 N N . VAL A 1 103 ? 1.553 -2.448 15.775 1.00 95.19 103 VAL A N 1
ATOM 815 C CA . VAL A 1 103 ? 1.396 -3.792 16.364 1.00 95.19 103 VAL A CA 1
ATOM 816 C C . VAL A 1 103 ? 2.425 -4.040 17.468 1.00 95.19 103 VAL A C 1
ATOM 818 O O . VAL A 1 103 ? 2.090 -4.614 18.504 1.00 95.19 103 VAL A O 1
ATOM 821 N N . GLY A 1 104 ? 3.661 -3.556 17.301 1.00 94.88 104 GLY A N 1
ATOM 822 C CA . GLY A 1 104 ? 4.686 -3.631 18.342 1.00 94.88 104 GLY A CA 1
ATOM 823 C C . GLY A 1 104 ? 4.297 -2.873 19.616 1.00 94.88 104 GLY A C 1
ATOM 824 O O . GLY A 1 104 ? 4.497 -3.375 20.724 1.00 94.88 104 GLY A O 1
ATOM 825 N N . ARG A 1 105 ? 3.695 -1.684 19.473 1.00 95.19 105 ARG A N 1
ATOM 826 C CA . ARG A 1 105 ? 3.241 -0.846 20.596 1.00 95.19 105 ARG A CA 1
ATOM 827 C C . ARG A 1 105 ? 1.939 -1.335 21.233 1.00 95.19 105 ARG A C 1
ATOM 829 O O . ARG A 1 105 ? 1.793 -1.266 22.451 1.00 95.19 105 ARG A O 1
ATOM 836 N N . PHE A 1 106 ? 1.000 -1.816 20.424 1.00 93.38 106 PHE A N 1
ATOM 837 C CA . PHE A 1 106 ? -0.348 -2.222 20.824 1.00 93.38 106 PHE A CA 1
ATOM 838 C C . PHE A 1 106 ? -0.531 -3.742 20.742 1.00 93.38 106 PHE A C 1
ATOM 840 O O . PHE A 1 106 ? -1.535 -4.233 20.238 1.00 93.38 106 PHE A O 1
ATOM 847 N N . ASN A 1 107 ? 0.418 -4.497 21.293 1.00 88.62 107 ASN A N 1
ATOM 848 C CA . ASN A 1 107 ? 0.482 -5.962 21.199 1.00 88.62 107 ASN A CA 1
ATOM 849 C C . ASN A 1 107 ? -0.709 -6.740 21.805 1.00 88.62 107 ASN A C 1
ATOM 851 O O . ASN A 1 107 ? -0.774 -7.960 21.676 1.00 88.62 107 ASN A O 1
ATOM 855 N N . ARG A 1 108 ? -1.629 -6.058 22.499 1.00 87.94 108 ARG A N 1
ATOM 856 C CA . ARG A 1 108 ? -2.870 -6.632 23.044 1.00 87.94 108 ARG A CA 1
ATOM 857 C C . ARG A 1 108 ? -4.031 -6.592 22.052 1.00 87.94 108 ARG A C 1
ATOM 859 O O . ARG A 1 108 ? -5.024 -7.275 22.279 1.00 87.94 108 ARG A O 1
ATOM 866 N N . LEU A 1 109 ? -3.934 -5.754 21.022 1.00 89.94 109 LEU A N 1
ATOM 867 C CA . LEU A 1 109 ? -4.963 -5.589 20.007 1.00 89.94 109 LEU A CA 1
ATOM 868 C C . LEU A 1 109 ? -4.638 -6.475 18.807 1.00 89.94 109 LEU A C 1
ATOM 870 O O . LEU A 1 109 ? -3.502 -6.505 18.338 1.00 89.94 109 LEU A O 1
ATOM 874 N N . ASP A 1 110 ? -5.655 -7.152 18.284 1.00 90.06 110 ASP A N 1
ATOM 875 C CA . ASP A 1 110 ? -5.565 -7.828 16.995 1.00 90.06 110 ASP A CA 1
ATOM 876 C C . ASP A 1 110 ? -5.791 -6.801 15.876 1.00 90.06 110 ASP A C 1
ATOM 878 O O . ASP A 1 110 ? -6.923 -6.488 15.506 1.00 90.06 110 ASP A O 1
ATOM 882 N N . VAL A 1 111 ? -4.698 -6.201 15.402 1.00 95.12 111 VAL A N 1
ATOM 883 C CA . VAL A 1 111 ? -4.714 -5.211 14.319 1.00 95.12 111 VAL A CA 1
ATOM 884 C C . VAL A 1 111 ? -4.408 -5.915 13.005 1.00 95.12 111 VAL A C 1
ATOM 886 O O . VAL A 1 111 ? -3.408 -6.616 12.890 1.00 95.12 111 VAL A O 1
ATOM 889 N N . LYS A 1 112 ? -5.240 -5.693 11.991 1.00 96.12 112 LYS A N 1
ATOM 890 C CA . LYS A 1 112 ? -5.058 -6.186 10.626 1.00 96.12 112 LYS A CA 1
ATOM 891 C C . LYS A 1 112 ? -4.408 -5.123 9.748 1.00 96.12 112 LYS A C 1
ATOM 893 O O . LYS A 1 112 ? -4.689 -3.926 9.858 1.00 96.12 112 LYS A O 1
ATOM 898 N N . TYR A 1 113 ? -3.536 -5.578 8.858 1.00 97.00 113 TYR A N 1
ATOM 899 C CA . TYR A 1 113 ? -2.907 -4.729 7.855 1.00 97.00 113 TYR A CA 1
ATOM 900 C C . TYR A 1 113 ? -3.887 -4.402 6.727 1.00 97.00 113 TYR A C 1
ATOM 902 O O . TYR A 1 113 ? -4.572 -5.288 6.219 1.00 97.00 113 TYR A O 1
ATOM 910 N N . GLY A 1 114 ? -3.889 -3.148 6.286 1.00 96.31 114 GLY A N 1
ATOM 911 C CA . GLY A 1 114 ? -4.485 -2.719 5.032 1.00 96.31 114 GLY A CA 1
ATOM 912 C C . GLY A 1 114 ? -3.621 -1.664 4.345 1.00 96.31 114 GLY A C 1
ATOM 913 O O . GLY A 1 114 ? -2.774 -1.018 4.959 1.00 96.31 114 GLY A O 1
ATOM 914 N N . ASP A 1 115 ? -3.856 -1.463 3.056 1.00 96.31 115 ASP A N 1
ATOM 915 C CA . ASP A 1 115 ? -3.294 -0.368 2.272 1.00 96.31 115 ASP A CA 1
ATOM 916 C C . ASP A 1 115 ? -4.204 -0.058 1.074 1.00 96.31 115 ASP A C 1
ATOM 918 O O . ASP A 1 115 ? -5.285 -0.633 0.930 1.00 96.31 115 ASP A O 1
ATOM 922 N N . TRP A 1 116 ? -3.801 0.882 0.219 1.00 96.12 116 TRP A N 1
ATOM 923 C CA . TRP A 1 116 ? -4.531 1.191 -1.016 1.00 96.12 116 TRP A CA 1
ATOM 924 C C . TRP A 1 116 ? -3.936 0.500 -2.248 1.00 96.12 116 TRP A C 1
ATOM 926 O O . TRP A 1 116 ? -4.021 1.035 -3.354 1.00 96.12 116 TRP A O 1
ATOM 936 N N . ALA A 1 117 ? -3.299 -0.659 -2.073 1.00 94.00 117 ALA A N 1
ATOM 937 C CA . ALA A 1 117 ? -2.726 -1.489 -3.127 1.00 94.00 117 ALA A CA 1
ATOM 938 C C . ALA A 1 117 ? -1.770 -0.731 -4.066 1.00 94.00 117 ALA A C 1
ATOM 940 O O . ALA A 1 117 ? -1.865 -0.853 -5.286 1.00 94.00 117 ALA A O 1
ATOM 941 N N . SER A 1 118 ? -0.857 0.092 -3.530 1.00 92.50 118 SER A N 1
ATOM 942 C CA . SER A 1 118 ? 0.005 1.013 -4.308 1.00 92.50 118 SER A CA 1
ATOM 943 C C . SER A 1 118 ? -0.769 2.038 -5.165 1.00 92.50 118 SER A C 1
ATOM 945 O O . SER A 1 118 ? -0.312 2.496 -6.219 1.00 92.50 118 SER A O 1
ATOM 947 N N . GLY A 1 119 ? -1.988 2.368 -4.745 1.00 91.75 119 GLY A N 1
ATOM 948 C CA . GLY A 1 119 ? -2.868 3.357 -5.354 1.00 91.75 119 GLY A CA 1
ATOM 949 C C . GLY A 1 119 ? -2.753 4.736 -4.707 1.00 91.75 119 GLY A C 1
ATOM 950 O O . GLY A 1 119 ? -2.089 4.931 -3.691 1.00 91.75 119 GLY A O 1
ATOM 951 N N . ARG A 1 120 ? -3.427 5.716 -5.306 1.00 89.31 120 ARG A N 1
ATOM 952 C CA . ARG A 1 120 ? -3.506 7.102 -4.824 1.00 89.31 120 ARG A CA 1
ATOM 953 C C . ARG A 1 120 ? -4.876 7.703 -5.163 1.00 89.31 120 ARG A C 1
ATOM 955 O O . ARG A 1 120 ? -5.559 7.143 -6.026 1.00 89.31 120 ARG A O 1
ATOM 962 N N . PRO A 1 121 ? -5.286 8.825 -4.540 1.00 89.38 121 PRO A N 1
ATOM 963 C CA . PRO A 1 121 ? -6.534 9.494 -4.880 1.00 89.38 121 PRO A CA 1
ATOM 964 C C . PRO A 1 121 ? -6.601 9.866 -6.363 1.00 89.38 121 PRO A C 1
ATOM 966 O O . PRO A 1 121 ? -5.583 10.137 -7.007 1.00 89.38 121 PRO A O 1
ATOM 969 N N . SER A 1 122 ? -7.822 9.930 -6.890 1.00 82.19 122 SER A N 1
ATOM 970 C CA . SER A 1 122 ? -8.058 10.534 -8.200 1.00 82.19 122 SER A CA 1
ATOM 971 C C . SER A 1 122 ? -7.752 12.032 -8.138 1.00 82.19 122 SER A C 1
ATOM 973 O O . SER A 1 122 ? -8.064 12.692 -7.150 1.00 82.19 122 SER A O 1
ATOM 975 N N . PHE A 1 123 ? -7.146 12.563 -9.192 1.00 78.50 123 PHE A N 1
ATOM 976 C CA . PHE A 1 123 ? -6.876 13.988 -9.360 1.00 78.50 123 PHE A CA 1
ATOM 977 C C . PHE A 1 123 ? -7.475 14.450 -10.682 1.00 78.50 123 PHE A C 1
ATOM 979 O O . PHE A 1 123 ? -7.591 13.658 -11.622 1.00 78.50 123 PHE A O 1
ATOM 986 N N . ASP A 1 124 ? -7.830 15.733 -10.756 1.00 79.75 124 ASP A N 1
ATOM 987 C CA . ASP A 1 124 ? -8.303 16.324 -12.003 1.00 79.75 124 ASP A CA 1
ATOM 988 C C . ASP A 1 124 ? -7.266 16.096 -13.109 1.00 79.75 124 ASP A C 1
ATOM 990 O O . ASP A 1 124 ? -6.065 16.293 -12.870 1.00 79.75 124 ASP A O 1
ATOM 994 N N . PRO A 1 125 ? -7.690 15.666 -14.311 1.00 71.25 125 PRO A N 1
ATOM 995 C CA . PRO A 1 125 ? -6.772 15.343 -15.388 1.00 71.25 125 PRO A CA 1
ATOM 996 C C . PRO A 1 125 ? 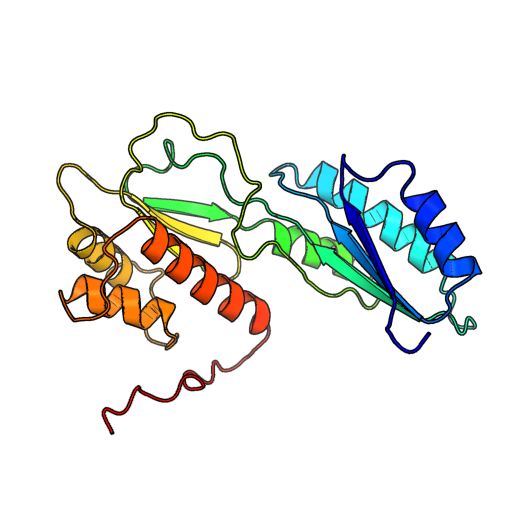-5.939 16.575 -15.744 1.00 71.25 125 PRO A C 1
ATOM 998 O O . PRO A 1 125 ? -6.426 17.546 -16.322 1.00 71.25 125 PRO A O 1
ATOM 1001 N N . LYS A 1 126 ? -4.653 16.534 -15.391 1.00 73.88 126 LYS A N 1
ATOM 1002 C CA . LYS A 1 126 ? -3.669 17.528 -15.817 1.00 73.88 126 LYS A CA 1
ATOM 1003 C C . LYS A 1 126 ? -3.101 17.092 -17.169 1.00 73.88 126 LYS A C 1
ATOM 1005 O O . LYS A 1 126 ? -2.809 15.904 -17.322 1.00 73.88 126 LYS A O 1
ATOM 1010 N N . PRO A 1 127 ? -2.896 18.006 -18.135 1.00 64.31 127 PRO A N 1
ATOM 1011 C CA . PRO A 1 127 ? -2.213 17.679 -19.380 1.00 64.31 127 PRO A CA 1
ATOM 1012 C C . PRO A 1 127 ? -0.777 17.240 -19.069 1.00 64.31 127 PRO A C 1
ATOM 1014 O O . PRO A 1 127 ? 0.102 18.060 -18.818 1.00 64.31 127 PRO A O 1
ATOM 1017 N N . MET A 1 128 ? -0.546 15.933 -19.026 1.00 68.12 128 MET A N 1
ATOM 1018 C CA . MET A 1 128 ? 0.770 15.340 -18.828 1.00 68.12 128 MET A CA 1
ATOM 1019 C C . MET A 1 128 ? 0.899 14.132 -19.736 1.00 68.12 128 MET A C 1
ATOM 1021 O O . MET A 1 128 ? 0.063 13.232 -19.701 1.00 68.12 128 MET A O 1
ATOM 1025 N N . THR A 1 129 ? 1.983 14.090 -20.504 1.00 74.38 129 THR A N 1
ATOM 1026 C CA . THR A 1 129 ? 2.395 12.870 -21.193 1.00 74.38 129 THR A CA 1
ATOM 1027 C C . THR A 1 129 ? 2.971 11.920 -20.143 1.00 74.38 129 THR A C 1
ATOM 1029 O O . THR A 1 129 ? 3.990 12.252 -19.527 1.00 74.38 129 THR A O 1
ATOM 1032 N N . PRO A 1 130 ? 2.336 10.768 -19.875 1.00 80.81 130 PRO A N 1
ATOM 1033 C CA . PRO A 1 130 ? 2.889 9.800 -18.944 1.00 80.81 130 PRO A CA 1
ATOM 1034 C C . PRO A 1 130 ? 4.220 9.283 -19.495 1.00 80.81 130 PRO A C 1
ATOM 1036 O O . PRO A 1 130 ? 4.296 8.818 -20.629 1.00 80.81 130 PRO A O 1
ATOM 1039 N N . VAL A 1 131 ? 5.273 9.376 -18.686 1.00 90.31 131 VAL A N 1
ATOM 1040 C CA . VAL A 1 131 ? 6.573 8.783 -19.018 1.00 90.31 131 VAL A CA 1
ATOM 1041 C C . VAL A 1 131 ? 6.477 7.278 -18.757 1.00 90.31 131 VAL A C 1
ATOM 1043 O O . VAL A 1 131 ? 6.141 6.919 -17.623 1.00 90.31 131 VAL A O 1
ATOM 1046 N N . PRO A 1 132 ? 6.763 6.409 -19.748 1.00 94.81 132 PRO A N 1
ATOM 1047 C CA . PRO A 1 132 ? 6.755 4.967 -19.548 1.00 94.81 132 PRO A CA 1
ATOM 1048 C C . PRO A 1 132 ? 7.625 4.558 -18.361 1.00 94.81 132 PRO A C 1
ATOM 1050 O O . PRO A 1 132 ? 8.723 5.083 -18.141 1.00 94.81 132 PRO A O 1
ATOM 1053 N N . ARG A 1 133 ? 7.078 3.655 -17.554 1.00 96.06 133 ARG A N 1
ATOM 1054 C CA . ARG A 1 133 ? 7.690 3.174 -16.323 1.00 96.06 133 ARG A CA 1
ATOM 1055 C C . ARG A 1 133 ? 7.138 1.801 -15.978 1.00 96.06 133 ARG A C 1
ATOM 1057 O O . ARG A 1 133 ? 5.937 1.583 -16.145 1.00 96.06 133 ARG A O 1
ATOM 1064 N N . ILE A 1 134 ? 7.995 0.930 -15.464 1.00 98.12 134 ILE A N 1
ATOM 1065 C CA . ILE A 1 134 ? 7.607 -0.323 -14.815 1.00 98.12 134 ILE A CA 1
ATOM 1066 C C . ILE A 1 134 ? 8.056 -0.232 -13.360 1.00 98.12 134 ILE A C 1
ATOM 1068 O O . ILE A 1 134 ? 9.190 0.152 -13.078 1.00 98.12 134 ILE A O 1
ATOM 1072 N N . ASP A 1 135 ? 7.145 -0.547 -12.447 1.00 97.56 135 ASP A N 1
ATOM 1073 C CA . ASP A 1 135 ? 7.424 -0.603 -11.017 1.00 97.56 135 ASP A CA 1
ATOM 1074 C C . ASP A 1 135 ? 7.400 -2.067 -10.596 1.00 97.56 135 ASP A C 1
ATOM 1076 O O . ASP A 1 135 ? 6.430 -2.770 -10.883 1.00 97.56 135 ASP A O 1
ATOM 1080 N N . PHE A 1 136 ? 8.442 -2.505 -9.901 1.00 97.56 136 PHE A N 1
ATOM 1081 C CA . PHE A 1 136 ? 8.553 -3.829 -9.314 1.00 97.56 136 PHE A CA 1
ATOM 1082 C C . PHE A 1 136 ? 8.429 -3.709 -7.788 1.00 97.56 136 PHE A C 1
ATOM 1084 O O . PHE A 1 136 ? 9.385 -3.312 -7.114 1.00 97.56 136 PHE A O 1
ATOM 1091 N N . PRO A 1 137 ? 7.236 -3.965 -7.219 1.00 96.31 137 PRO A N 1
ATOM 1092 C CA . PRO A 1 137 ? 7.055 -3.986 -5.777 1.00 96.31 137 PRO A CA 1
ATOM 1093 C C . PRO A 1 137 ? 7.900 -5.075 -5.129 1.00 96.31 137 PRO A C 1
ATOM 1095 O O . PRO A 1 137 ? 7.869 -6.230 -5.549 1.00 96.31 137 PRO A O 1
ATOM 1098 N N . LEU A 1 138 ? 8.587 -4.697 -4.061 1.00 93.69 138 LEU A N 1
ATOM 1099 C CA . LEU A 1 138 ? 9.124 -5.582 -3.042 1.00 93.69 138 LEU A CA 1
ATOM 1100 C C . LEU A 1 138 ? 8.219 -5.561 -1.802 1.00 93.69 138 LEU A C 1
ATOM 1102 O O . LEU A 1 138 ? 7.171 -4.919 -1.783 1.00 93.69 138 LEU A O 1
ATOM 1106 N N . SER A 1 139 ? 8.601 -6.273 -0.741 1.00 89.75 139 SER A N 1
ATOM 1107 C CA . SER A 1 139 ? 7.767 -6.363 0.467 1.00 89.75 139 SER A CA 1
ATOM 1108 C C . SER A 1 139 ? 7.651 -5.031 1.225 1.00 89.75 139 SER A C 1
ATOM 1110 O O . SER A 1 139 ? 6.674 -4.826 1.943 1.00 89.75 139 SER A O 1
ATOM 1112 N N . ARG A 1 140 ? 8.634 -4.126 1.089 1.00 91.56 140 ARG A N 1
ATOM 1113 C CA . ARG A 1 140 ? 8.714 -2.848 1.833 1.00 91.56 140 ARG A CA 1
ATOM 1114 C C . ARG A 1 140 ? 9.049 -1.630 0.972 1.00 91.56 140 ARG A C 1
ATOM 1116 O O . ARG A 1 140 ? 9.270 -0.542 1.500 1.00 91.56 140 ARG A O 1
ATOM 1123 N N . GLU A 1 141 ? 9.116 -1.796 -0.338 1.00 95.06 141 GLU A N 1
ATOM 1124 C CA . GLU A 1 141 ? 9.516 -0.739 -1.261 1.00 95.06 141 GLU A CA 1
ATOM 1125 C C . GLU A 1 141 ? 9.043 -1.042 -2.678 1.00 95.06 141 GLU A C 1
ATOM 1127 O O . GLU A 1 141 ? 8.686 -2.172 -2.997 1.00 95.06 141 GLU A O 1
ATOM 1132 N N . TRP A 1 142 ? 9.063 -0.033 -3.538 1.00 96.38 142 TRP A N 1
ATOM 1133 C CA . TRP A 1 142 ? 8.858 -0.159 -4.972 1.00 96.38 142 TRP A CA 1
ATOM 1134 C C . TRP A 1 142 ? 10.151 0.197 -5.695 1.00 96.38 142 TRP A C 1
ATOM 1136 O O . TRP A 1 142 ? 10.629 1.331 -5.593 1.00 96.38 142 TRP A O 1
ATOM 1146 N N . VAL A 1 143 ? 10.684 -0.746 -6.472 1.00 97.69 143 VAL A N 1
ATOM 1147 C CA . VAL A 1 143 ? 11.806 -0.486 -7.378 1.00 97.69 143 VAL A CA 1
ATOM 1148 C C . VAL A 1 143 ? 11.232 -0.004 -8.703 1.00 97.69 143 VAL A C 1
ATOM 1150 O O . VAL A 1 143 ? 10.508 -0.718 -9.390 1.00 97.69 143 VAL A O 1
ATOM 1153 N N . CYS A 1 144 ? 11.501 1.245 -9.048 1.00 97.69 144 CYS A N 1
ATOM 1154 C CA . CYS A 1 144 ? 10.850 1.939 -10.149 1.00 97.69 144 CYS A CA 1
ATOM 1155 C C . CYS A 1 144 ? 11.838 2.161 -11.298 1.00 97.69 144 CYS A C 1
ATOM 1157 O O . CYS A 1 144 ? 12.882 2.782 -11.097 1.00 97.69 144 CYS A O 1
ATOM 1159 N N . PHE A 1 145 ? 11.481 1.741 -12.512 1.00 97.94 145 PHE A N 1
ATOM 1160 C CA . PHE A 1 145 ? 12.317 1.845 -13.712 1.00 97.94 145 PHE A CA 1
ATOM 1161 C C . PHE A 1 145 ? 11.648 2.758 -14.734 1.00 97.94 145 PHE A C 1
ATOM 1163 O O . PHE A 1 145 ? 10.617 2.407 -15.306 1.00 97.94 145 PHE A O 1
ATOM 1170 N N . ARG A 1 146 ? 12.206 3.952 -14.955 1.00 96.06 146 ARG A N 1
ATOM 1171 C CA . ARG A 1 146 ? 11.657 4.953 -15.888 1.00 96.06 146 ARG A CA 1
ATOM 1172 C C . ARG A 1 146 ? 12.389 4.925 -17.218 1.00 96.06 146 ARG A C 1
ATOM 1174 O O . ARG A 1 146 ? 13.605 4.749 -17.213 1.00 96.06 146 ARG A O 1
ATOM 1181 N N . LYS A 1 147 ? 11.652 5.178 -18.306 1.00 95.94 147 LYS A N 1
ATOM 1182 C CA . LYS A 1 147 ? 12.185 5.365 -19.665 1.00 95.94 147 LYS A CA 1
ATOM 1183 C C . LYS A 1 147 ? 13.421 6.267 -19.664 1.00 95.94 147 LYS A C 1
ATOM 1185 O O . LYS A 1 147 ? 13.381 7.370 -19.110 1.00 95.94 147 LYS A O 1
ATOM 1190 N N . VAL A 1 148 ? 14.476 5.799 -20.319 1.00 93.94 148 VAL A N 1
ATOM 1191 C CA . VAL A 1 148 ? 15.659 6.571 -20.707 1.00 93.94 148 VAL A CA 1
ATOM 1192 C C . VAL A 1 148 ? 15.598 6.807 -22.211 1.00 93.94 148 VAL A C 1
ATOM 1194 O O . VAL A 1 148 ? 15.342 5.873 -22.960 1.00 93.94 148 VAL A O 1
ATOM 1197 N N . GLU A 1 149 ? 15.818 8.049 -22.647 1.00 91.56 149 GLU A N 1
ATOM 1198 C CA . GLU A 1 149 ? 15.842 8.414 -24.074 1.00 91.56 149 GLU A CA 1
ATOM 1199 C C . GLU A 1 149 ? 14.616 7.874 -24.832 1.00 91.56 149 GLU A C 1
ATOM 1201 O O . GLU A 1 149 ? 13.488 8.251 -24.502 1.00 91.56 149 GLU A O 1
ATOM 1206 N N . ASP A 1 150 ? 14.834 6.982 -25.799 1.00 93.38 150 ASP A N 1
ATOM 1207 C CA . ASP A 1 150 ? 13.817 6.415 -26.681 1.00 93.38 150 ASP A CA 1
ATOM 1208 C C . ASP A 1 150 ? 13.354 5.009 -26.265 1.00 93.38 150 ASP A C 1
ATOM 1210 O O . ASP A 1 150 ? 12.582 4.403 -26.997 1.00 93.38 150 ASP A O 1
ATOM 1214 N N . GLU A 1 151 ? 13.729 4.518 -25.075 1.00 95.56 151 GLU A N 1
ATOM 1215 C CA . GLU A 1 151 ? 13.326 3.188 -24.588 1.00 95.56 151 GLU A CA 1
ATOM 1216 C C . GLU A 1 151 ? 11.810 2.956 -24.662 1.00 95.56 151 GLU A C 1
ATOM 1218 O O . GLU A 1 151 ? 10.996 3.776 -24.219 1.00 95.56 151 GLU A O 1
ATOM 1223 N N . GLU A 1 152 ? 11.425 1.788 -25.149 1.00 95.12 152 GLU A N 1
ATOM 1224 C CA . GLU A 1 152 ? 10.057 1.296 -25.081 1.00 95.12 152 GLU A CA 1
ATOM 1225 C C . GLU A 1 152 ? 9.869 0.401 -23.848 1.00 95.12 152 GLU A C 1
ATOM 1227 O O . GLU A 1 152 ? 10.810 0.078 -23.118 1.00 95.12 152 GLU A O 1
ATOM 1232 N N . TYR A 1 153 ? 8.629 -0.014 -23.576 1.00 97.44 153 TYR A N 1
ATOM 1233 C CA . TYR A 1 153 ? 8.336 -0.877 -22.424 1.00 97.44 153 TYR A CA 1
ATOM 1234 C C . TYR A 1 153 ? 9.160 -2.172 -22.410 1.00 97.44 153 TYR A C 1
ATOM 1236 O O . TYR A 1 153 ? 9.525 -2.626 -21.328 1.00 97.44 153 TYR A O 1
ATOM 1244 N N . ALA A 1 154 ? 9.489 -2.728 -23.580 1.00 97.69 154 ALA A N 1
ATOM 1245 C CA . ALA A 1 154 ? 10.351 -3.902 -23.706 1.00 97.69 154 ALA A CA 1
ATOM 1246 C C . ALA A 1 154 ? 11.763 -3.648 -23.157 1.00 97.69 154 ALA A C 1
ATOM 1248 O O . ALA A 1 154 ? 12.287 -4.461 -22.399 1.00 97.69 154 ALA A O 1
ATOM 1249 N N . ASP A 1 155 ? 12.357 -2.490 -23.453 1.00 97.88 155 ASP A N 1
ATOM 1250 C CA . ASP A 1 155 ? 13.693 -2.133 -22.966 1.00 97.88 155 ASP A CA 1
ATOM 1251 C C . ASP A 1 155 ? 13.694 -1.925 -21.447 1.00 97.88 155 ASP A C 1
ATOM 1253 O O . ASP A 1 155 ? 14.563 -2.437 -20.737 1.00 97.88 155 ASP A O 1
ATOM 1257 N N . ILE A 1 156 ? 12.661 -1.252 -20.927 1.00 98.25 156 ILE A N 1
ATOM 1258 C CA . ILE A 1 156 ? 12.470 -1.071 -19.482 1.00 98.25 156 ILE A CA 1
ATOM 1259 C C . ILE A 1 156 ? 12.290 -2.433 -18.797 1.00 98.25 156 ILE A C 1
ATOM 1261 O O . ILE A 1 156 ? 12.894 -2.673 -17.755 1.00 98.25 156 ILE A O 1
ATOM 1265 N N . ALA A 1 157 ? 11.495 -3.337 -19.375 1.00 98.38 157 ALA A N 1
ATOM 1266 C CA . ALA A 1 157 ? 11.264 -4.667 -18.822 1.00 98.38 157 ALA A CA 1
ATOM 1267 C C . ALA A 1 157 ? 12.546 -5.507 -18.798 1.00 98.38 157 ALA A C 1
ATOM 1269 O O . ALA A 1 157 ? 12.820 -6.152 -17.789 1.00 98.38 157 ALA A O 1
ATOM 1270 N N . ARG A 1 158 ? 13.385 -5.430 -19.844 1.00 98.31 158 ARG A N 1
ATOM 1271 C CA . ARG A 1 158 ? 14.713 -6.068 -19.847 1.00 98.31 158 ARG A CA 1
ATOM 1272 C C . ARG A 1 158 ? 15.595 -5.550 -18.711 1.00 98.31 158 ARG A C 1
ATOM 1274 O O . ARG A 1 158 ? 16.273 -6.345 -18.067 1.00 98.31 158 ARG A O 1
ATOM 1281 N N . ARG A 1 159 ? 15.538 -4.246 -18.401 1.00 98.12 159 ARG A N 1
ATOM 1282 C CA . ARG A 1 159 ? 16.227 -3.695 -17.221 1.00 98.12 159 ARG A CA 1
ATOM 1283 C C . ARG A 1 159 ? 15.671 -4.254 -15.915 1.00 98.12 159 ARG A C 1
ATOM 1285 O O . ARG A 1 159 ? 16.469 -4.609 -15.055 1.00 98.12 159 ARG A O 1
ATOM 1292 N N . VAL A 1 160 ? 14.348 -4.366 -15.786 1.00 98.25 160 VAL A N 1
ATOM 1293 C CA . VAL A 1 160 ? 13.690 -4.916 -14.587 1.00 98.25 160 VAL A CA 1
ATOM 1294 C C . VAL A 1 160 ? 14.132 -6.358 -14.331 1.00 98.25 160 VAL A C 1
ATOM 1296 O O . VAL A 1 160 ? 14.591 -6.642 -13.233 1.00 98.25 160 VAL A O 1
ATOM 1299 N N . VAL A 1 161 ? 14.062 -7.244 -15.332 1.00 97.69 161 VAL A N 1
ATOM 1300 C CA . VAL A 1 161 ? 14.437 -8.667 -15.165 1.00 97.69 161 VAL A CA 1
ATOM 1301 C C . VAL A 1 161 ? 15.941 -8.870 -14.957 1.00 97.69 161 VAL A C 1
ATOM 1303 O O . VAL A 1 161 ? 16.358 -9.856 -14.365 1.00 97.69 161 VAL A O 1
ATOM 1306 N N . SER A 1 162 ? 16.773 -7.932 -15.424 1.00 97.50 162 SER A N 1
ATOM 1307 C CA . SER A 1 162 ? 18.223 -7.951 -15.181 1.00 97.50 162 SER A CA 1
ATOM 1308 C C . SER A 1 162 ? 18.636 -7.354 -13.829 1.00 97.50 162 SER A C 1
ATOM 1310 O O . SER A 1 162 ? 19.814 -7.405 -13.472 1.00 97.50 162 SER A O 1
ATOM 1312 N N . ASP A 1 163 ? 17.704 -6.729 -13.104 1.00 98.00 163 ASP A N 1
ATOM 1313 C CA . ASP A 1 163 ? 17.999 -6.042 -11.851 1.00 98.00 163 ASP A CA 1
ATOM 1314 C C . ASP A 1 163 ? 18.177 -7.028 -10.697 1.00 98.00 163 ASP A C 1
ATOM 1316 O O . ASP A 1 163 ? 17.458 -8.015 -10.588 1.00 98.00 163 ASP A O 1
ATOM 1320 N N . ALA A 1 164 ? 19.074 -6.715 -9.762 1.00 95.88 164 ALA A N 1
ATOM 1321 C CA . ALA A 1 164 ? 19.308 -7.553 -8.585 1.00 95.88 164 ALA A CA 1
ATOM 1322 C C . ALA A 1 164 ? 18.073 -7.707 -7.673 1.00 95.88 164 ALA A C 1
ATOM 1324 O O . ALA A 1 164 ? 18.038 -8.620 -6.851 1.00 95.88 164 ALA A O 1
ATOM 1325 N N . SER A 1 165 ? 17.083 -6.814 -7.783 1.00 94.81 165 SER A N 1
ATOM 1326 C CA . SER A 1 165 ? 15.815 -6.934 -7.056 1.00 94.81 165 SER A CA 1
ATOM 1327 C C . SER A 1 165 ? 14.848 -7.952 -7.663 1.00 94.81 165 SER A C 1
ATOM 1329 O O . SER A 1 165 ? 13.916 -8.367 -6.971 1.00 94.81 165 SER A O 1
ATOM 1331 N N . TRP A 1 166 ? 15.050 -8.353 -8.923 1.00 95.25 166 TRP A N 1
ATOM 1332 C CA . TRP A 1 166 ? 14.218 -9.345 -9.592 1.00 95.25 166 TRP A CA 1
ATOM 1333 C C . TRP A 1 166 ? 14.298 -10.700 -8.884 1.00 95.25 166 TRP A C 1
ATOM 1335 O O . TRP A 1 166 ? 15.330 -11.082 -8.332 1.00 95.25 166 TRP A O 1
ATOM 1345 N N . SER A 1 167 ? 13.185 -11.432 -8.877 1.00 86.25 167 SER A N 1
ATOM 1346 C CA . SER A 1 167 ? 13.106 -12.742 -8.240 1.00 86.25 167 SER A CA 1
AT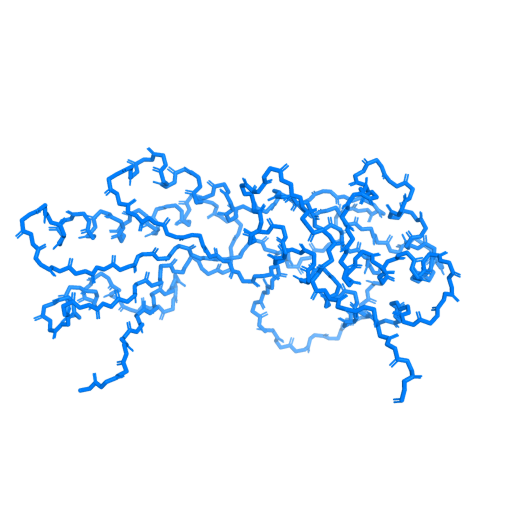OM 1347 C C . SER A 1 167 ? 12.340 -13.711 -9.124 1.00 86.25 167 SER A C 1
ATOM 1349 O O . SER A 1 167 ? 11.119 -13.616 -9.225 1.00 86.25 167 SER A O 1
ATOM 1351 N N . ASP A 1 168 ? 13.060 -14.688 -9.674 1.00 80.25 168 ASP A N 1
ATOM 1352 C CA . ASP A 1 168 ? 12.491 -15.770 -10.492 1.00 80.25 168 ASP A CA 1
ATOM 1353 C C . ASP A 1 168 ? 11.571 -16.708 -9.686 1.00 80.25 168 ASP A C 1
ATOM 1355 O O . ASP A 1 168 ? 10.847 -17.523 -10.246 1.00 80.25 168 ASP A O 1
ATOM 1359 N N . ALA A 1 169 ? 11.589 -16.612 -8.351 1.00 81.94 169 ALA A N 1
ATOM 1360 C CA . ALA A 1 169 ? 10.738 -17.416 -7.478 1.00 81.94 169 ALA A CA 1
ATOM 1361 C C . ALA A 1 169 ? 9.291 -16.898 -7.403 1.00 81.94 169 ALA A C 1
ATOM 1363 O O . ALA A 1 169 ? 8.399 -17.624 -6.964 1.00 81.94 169 ALA A O 1
ATOM 1364 N N . LEU A 1 170 ? 9.044 -15.641 -7.789 1.00 85.50 170 LEU A N 1
ATOM 1365 C CA . LEU A 1 170 ? 7.713 -15.048 -7.750 1.00 85.50 170 LEU A CA 1
ATOM 1366 C C . LEU A 1 170 ? 7.009 -15.270 -9.091 1.00 85.50 170 LEU A C 1
ATOM 1368 O O . LEU A 1 170 ? 7.141 -14.455 -9.999 1.00 85.50 170 LEU A O 1
ATOM 1372 N N . ASN A 1 171 ? 6.243 -16.354 -9.200 1.00 87.50 171 ASN A N 1
ATOM 1373 C CA . ASN A 1 171 ? 5.494 -16.712 -10.406 1.00 87.50 171 ASN A CA 1
ATOM 1374 C C . ASN A 1 171 ? 4.011 -16.314 -10.281 1.00 87.50 171 ASN A C 1
ATOM 1376 O O . ASN A 1 171 ? 3.205 -17.073 -9.751 1.00 87.50 171 ASN A O 1
ATOM 1380 N N . ILE A 1 172 ? 3.666 -15.097 -10.712 1.00 92.69 172 ILE A N 1
ATOM 1381 C CA . ILE A 1 172 ? 2.300 -14.544 -10.703 1.00 92.69 172 ILE A CA 1
ATOM 1382 C C . ILE A 1 172 ? 2.056 -13.753 -11.989 1.00 92.69 172 ILE A C 1
ATOM 1384 O O . ILE A 1 172 ? 3.006 -13.352 -12.663 1.00 92.69 172 ILE A O 1
ATOM 1388 N N . TRP A 1 173 ? 0.795 -13.440 -12.308 1.00 95.12 173 TRP A N 1
ATOM 1389 C CA . TRP A 1 173 ? 0.453 -12.696 -13.528 1.00 95.12 173 TRP A CA 1
ATOM 1390 C C . TRP A 1 173 ? 1.310 -11.436 -13.757 1.00 95.12 173 TRP A C 1
ATOM 1392 O O . TRP A 1 173 ? 1.757 -11.178 -14.877 1.00 95.12 173 TRP A O 1
ATOM 1402 N N . GLY A 1 174 ? 1.574 -10.646 -12.712 1.00 96.12 174 GLY A N 1
ATOM 1403 C CA . GLY A 1 174 ? 2.365 -9.425 -12.831 1.00 96.12 174 GLY A CA 1
ATOM 1404 C C . GLY A 1 174 ? 3.827 -9.670 -13.224 1.00 96.12 174 GLY A C 1
ATOM 1405 O O . GLY A 1 174 ? 4.350 -8.943 -14.067 1.00 96.12 174 GLY A O 1
ATOM 1406 N N . THR A 1 175 ? 4.485 -10.690 -12.665 1.00 95.94 175 THR A N 1
ATOM 1407 C CA . THR A 1 175 ? 5.877 -11.023 -13.014 1.00 95.94 175 THR A CA 1
ATOM 1408 C C . THR A 1 175 ? 5.962 -11.667 -14.391 1.00 95.94 175 THR A C 1
ATOM 1410 O O . THR A 1 175 ? 6.745 -11.193 -15.213 1.00 95.94 175 THR A O 1
ATOM 1413 N N . TYR A 1 176 ? 5.056 -12.599 -14.703 1.00 95.31 176 TYR A N 1
ATOM 1414 C CA . TYR A 1 176 ? 4.893 -13.155 -16.049 1.00 95.31 176 TYR A CA 1
ATOM 1415 C C . TYR A 1 176 ? 4.742 -12.052 -17.104 1.00 95.31 176 TYR A C 1
ATOM 1417 O O . TYR A 1 176 ? 5.381 -12.070 -18.152 1.00 95.31 176 TYR A O 1
ATOM 1425 N N . THR A 1 177 ? 3.928 -11.034 -16.820 1.00 97.56 177 THR A N 1
ATOM 1426 C CA . THR A 1 177 ? 3.691 -9.930 -17.755 1.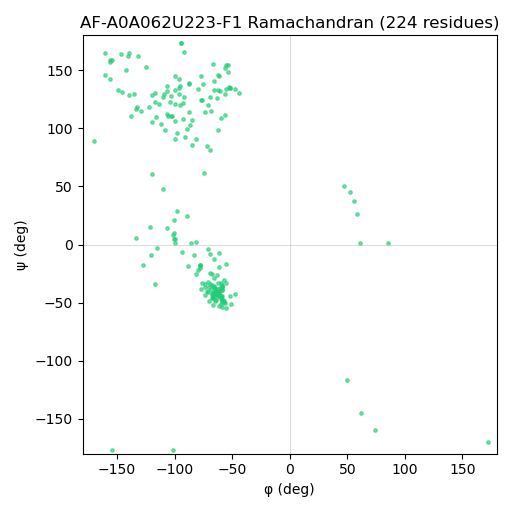00 97.56 177 THR A CA 1
ATOM 1427 C C . THR A 1 177 ? 4.954 -9.087 -17.984 1.00 97.56 177 THR A C 1
ATOM 1429 O O . THR A 1 177 ? 5.192 -8.630 -19.106 1.00 97.56 177 THR A O 1
ATOM 1432 N N . ILE A 1 178 ? 5.794 -8.885 -16.962 1.00 97.94 178 ILE A N 1
ATOM 1433 C CA . ILE A 1 178 ? 7.090 -8.200 -17.112 1.00 97.94 178 ILE A CA 1
ATOM 1434 C C . ILE A 1 178 ? 8.041 -9.047 -17.967 1.00 97.94 178 ILE A C 1
ATOM 1436 O O . ILE A 1 178 ? 8.639 -8.514 -18.901 1.00 97.94 178 ILE A O 1
ATOM 1440 N N . GLU A 1 179 ? 8.133 -10.353 -17.720 1.00 96.75 179 GLU A N 1
ATOM 1441 C CA . GLU A 1 179 ? 8.966 -11.268 -18.513 1.00 96.75 179 GLU A CA 1
ATOM 1442 C C . GLU A 1 179 ? 8.507 -11.351 -19.971 1.00 96.75 179 GLU A C 1
ATOM 1444 O O . GLU A 1 179 ? 9.321 -11.239 -20.889 1.00 96.75 179 GLU A O 1
ATOM 1449 N N . ALA A 1 180 ? 7.199 -11.473 -20.203 1.00 96.44 180 ALA A N 1
ATOM 1450 C CA . ALA A 1 180 ? 6.609 -11.442 -21.535 1.00 96.44 180 ALA A CA 1
ATOM 1451 C C . ALA A 1 180 ? 6.938 -10.127 -22.253 1.00 96.44 180 ALA A C 1
ATOM 1453 O O . ALA A 1 180 ? 7.267 -10.130 -23.436 1.00 96.44 180 ALA A O 1
ATOM 1454 N N . THR A 1 181 ? 6.926 -9.002 -21.532 1.00 98.06 181 THR A N 1
ATOM 1455 C CA . THR A 1 181 ? 7.320 -7.693 -22.076 1.00 98.06 181 THR A CA 1
ATOM 1456 C C . THR A 1 181 ? 8.806 -7.645 -22.430 1.00 98.06 181 THR A C 1
ATOM 1458 O O . THR A 1 181 ? 9.155 -7.119 -23.481 1.00 98.06 181 THR A O 1
ATOM 1461 N N . ALA A 1 182 ? 9.684 -8.209 -21.596 1.00 97.69 182 ALA A N 1
ATOM 1462 C CA . ALA A 1 182 ? 11.127 -8.247 -21.848 1.00 97.69 182 ALA A CA 1
ATOM 1463 C C . ALA A 1 182 ? 11.499 -9.102 -23.077 1.00 97.69 182 ALA A C 1
ATOM 1465 O O . ALA A 1 182 ? 12.498 -8.821 -23.746 1.00 97.69 182 ALA A O 1
ATOM 1466 N N . ASN A 1 183 ? 10.685 -10.120 -23.372 1.00 96.56 183 ASN A N 1
ATOM 1467 C CA . ASN A 1 183 ? 10.864 -11.067 -24.476 1.00 96.56 183 ASN A CA 1
ATOM 1468 C C . ASN A 1 183 ? 9.973 -10.774 -25.700 1.00 96.56 183 ASN A C 1
ATOM 1470 O O . ASN A 1 183 ? 9.910 -11.599 -26.610 1.00 96.56 183 ASN A O 1
ATOM 1474 N N . ASP A 1 184 ? 9.274 -9.633 -25.726 1.00 93.88 184 ASP A N 1
ATOM 1475 C CA . ASP A 1 184 ? 8.379 -9.229 -26.823 1.00 93.88 184 ASP A CA 1
ATOM 1476 C C . ASP A 1 184 ? 7.274 -10.265 -27.153 1.00 93.88 184 ASP A C 1
ATOM 1478 O O . ASP A 1 184 ? 6.898 -10.479 -28.308 1.00 93.88 184 ASP A O 1
ATOM 1482 N N . LEU A 1 185 ? 6.726 -10.913 -26.120 1.00 93.12 185 LEU A N 1
ATOM 1483 C CA . LEU A 1 185 ? 5.682 -11.939 -26.216 1.00 93.12 185 LEU A CA 1
ATOM 1484 C C . LEU A 1 185 ? 4.252 -11.356 -26.117 1.00 93.12 185 LEU A C 1
ATOM 1486 O O . LEU A 1 185 ? 4.051 -10.205 -25.704 1.00 93.12 185 LEU A O 1
ATOM 1490 N N . PRO A 1 186 ? 3.208 -12.134 -26.479 1.00 87.31 186 PRO A N 1
ATOM 1491 C CA . PRO A 1 186 ? 1.819 -11.774 -26.194 1.00 87.31 186 PRO A CA 1
ATOM 1492 C C . PRO A 1 186 ? 1.585 -11.470 -24.705 1.00 87.31 186 PRO A C 1
ATOM 1494 O O . PRO A 1 186 ? 2.237 -12.034 -23.837 1.00 87.31 186 PRO A O 1
ATOM 1497 N N . GLY A 1 187 ? 0.651 -10.559 -24.406 1.00 82.69 187 GLY A N 1
ATOM 1498 C CA . GLY A 1 187 ? 0.365 -10.135 -23.026 1.00 82.69 187 GLY A CA 1
ATOM 1499 C C . GLY A 1 187 ? 1.259 -9.010 -22.485 1.00 82.69 187 GLY A C 1
ATOM 1500 O O . GLY A 1 187 ? 1.063 -8.583 -21.355 1.00 82.69 187 GLY A O 1
ATOM 1501 N N . MET A 1 188 ? 2.191 -8.484 -23.288 1.00 92.38 188 MET A N 1
ATOM 1502 C CA . MET A 1 188 ? 3.116 -7.411 -22.897 1.00 92.38 188 MET A CA 1
ATOM 1503 C C . MET A 1 188 ? 2.447 -6.128 -22.360 1.00 92.38 188 MET A C 1
ATOM 1505 O O . MET A 1 188 ? 1.347 -5.727 -22.756 1.00 92.38 188 MET A O 1
ATOM 1509 N N . ILE A 1 189 ? 3.198 -5.391 -21.545 1.00 97.44 189 ILE A N 1
ATOM 1510 C CA . ILE A 1 189 ? 2.883 -4.031 -21.115 1.00 97.44 189 ILE A CA 1
ATOM 1511 C C . ILE A 1 189 ? 2.993 -3.094 -22.322 1.00 97.44 189 ILE A C 1
ATOM 1513 O O . ILE A 1 189 ? 4.072 -2.875 -22.864 1.00 97.44 189 ILE A O 1
ATOM 1517 N N . ARG A 1 190 ? 1.863 -2.502 -22.730 1.00 93.81 190 ARG A N 1
ATOM 1518 C CA . ARG A 1 190 ? 1.795 -1.528 -23.845 1.00 93.81 190 ARG A CA 1
ATOM 1519 C C . ARG A 1 190 ? 1.373 -0.127 -23.423 1.00 93.81 190 ARG A C 1
ATOM 1521 O O . ARG A 1 190 ? 1.248 0.765 -24.256 1.00 93.81 190 ARG A O 1
ATOM 1528 N N . SER A 1 191 ? 1.058 0.065 -22.146 1.00 94.88 191 SER A N 1
ATOM 1529 C CA . SER A 1 191 ? 0.477 1.316 -21.669 1.00 94.88 191 SER A CA 1
ATOM 1530 C C . SER A 1 191 ? 0.731 1.545 -20.179 1.00 94.88 191 SER A C 1
ATOM 1532 O O . SER A 1 191 ? 0.898 0.580 -19.424 1.00 94.88 191 SER A O 1
ATOM 1534 N N . PRO A 1 192 ? 0.655 2.808 -19.715 1.00 93.31 192 PRO A N 1
ATOM 1535 C CA . PRO A 1 192 ? 0.727 3.137 -18.291 1.00 93.31 192 PRO A CA 1
ATOM 1536 C C . PRO A 1 192 ? -0.343 2.438 -17.445 1.00 93.31 192 PRO A C 1
ATOM 1538 O O . PRO A 1 192 ? -0.108 2.129 -16.278 1.00 93.31 192 PRO A O 1
ATOM 1541 N N . HIS A 1 193 ? -1.510 2.168 -18.036 1.00 92.94 193 HIS A N 1
ATOM 1542 C CA . HIS A 1 193 ? -2.585 1.425 -17.384 1.00 92.94 193 HIS A CA 1
ATOM 1543 C C . HIS A 1 193 ? -2.167 -0.020 -17.094 1.00 92.94 193 HIS A C 1
ATOM 1545 O O . HIS A 1 193 ? -2.277 -0.476 -15.960 1.00 92.94 193 HIS A O 1
ATOM 1551 N N . THR A 1 194 ? -1.610 -0.713 -18.091 1.00 96.06 194 THR A N 1
ATOM 1552 C CA . THR A 1 194 ? -1.143 -2.101 -17.929 1.00 96.06 194 THR A CA 1
ATOM 1553 C C . THR A 1 194 ? 0.020 -2.174 -16.940 1.00 96.06 194 THR A C 1
ATOM 1555 O O . THR A 1 194 ? 0.016 -3.020 -16.055 1.00 96.06 194 THR A O 1
ATOM 1558 N N . ALA A 1 195 ? 0.961 -1.224 -17.007 1.00 96.88 195 ALA A N 1
ATOM 1559 C CA . ALA A 1 195 ? 2.059 -1.128 -16.042 1.00 96.88 195 ALA A CA 1
ATOM 1560 C C . ALA A 1 195 ? 1.556 -0.913 -14.602 1.00 96.88 195 ALA A C 1
ATOM 1562 O O . ALA A 1 195 ? 2.096 -1.478 -13.653 1.00 96.88 195 ALA A O 1
ATOM 1563 N N . THR A 1 196 ? 0.493 -0.120 -14.434 1.00 95.88 196 THR A N 1
ATOM 1564 C CA . THR A 1 196 ? -0.152 0.088 -13.130 1.00 95.88 196 THR A CA 1
ATOM 1565 C C . THR A 1 196 ? -0.820 -1.188 -12.628 1.00 95.88 196 THR A C 1
ATOM 1567 O O . THR A 1 196 ? -0.618 -1.545 -11.473 1.00 95.88 196 THR A O 1
ATOM 1570 N N . ALA A 1 197 ? -1.562 -1.897 -13.482 1.00 96.75 197 ALA A N 1
ATOM 1571 C CA . ALA A 1 197 ? -2.199 -3.160 -13.114 1.00 96.75 197 ALA A CA 1
ATOM 1572 C C . ALA A 1 197 ? -1.166 -4.210 -12.672 1.00 96.75 197 ALA A C 1
ATOM 1574 O O . ALA A 1 197 ? -1.336 -4.827 -11.622 1.00 96.75 197 ALA A O 1
ATOM 1575 N N . VAL A 1 198 ? -0.063 -4.343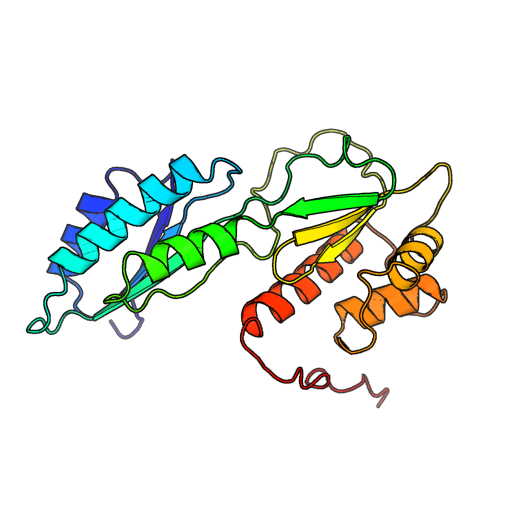 -13.418 1.00 97.81 198 VAL A N 1
ATOM 1576 C CA . VAL A 1 198 ? 1.071 -5.217 -13.072 1.00 97.81 198 VAL A CA 1
ATOM 1577 C C . VAL A 1 198 ? 1.633 -4.877 -11.691 1.00 97.81 198 VAL A C 1
ATOM 1579 O O . VAL A 1 198 ? 1.739 -5.761 -10.842 1.00 97.81 198 VAL A O 1
ATOM 1582 N N . ARG A 1 199 ? 1.918 -3.594 -11.420 1.00 97.50 199 ARG A N 1
ATOM 1583 C CA . ARG A 1 199 ? 2.389 -3.152 -10.098 1.00 97.50 199 ARG A CA 1
ATOM 1584 C C . ARG A 1 199 ? 1.401 -3.533 -8.997 1.00 97.50 199 ARG A C 1
ATOM 1586 O O . ARG A 1 199 ? 1.809 -4.080 -7.980 1.00 97.50 199 ARG A O 1
ATOM 1593 N N . MET A 1 200 ? 0.117 -3.228 -9.181 1.00 97.38 200 MET A N 1
ATOM 1594 C CA . MET A 1 200 ? -0.903 -3.498 -8.166 1.00 97.38 200 MET A CA 1
ATOM 1595 C C . MET A 1 200 ? -1.027 -4.996 -7.881 1.00 97.38 200 MET A C 1
ATOM 1597 O O . MET A 1 200 ? -1.110 -5.374 -6.717 1.00 97.38 200 MET A O 1
ATOM 1601 N N . ASN A 1 201 ? -0.983 -5.845 -8.911 1.00 97.00 201 ASN A N 1
ATOM 1602 C CA . ASN A 1 201 ? -1.001 -7.298 -8.751 1.00 97.00 201 ASN A CA 1
ATOM 1603 C C . ASN A 1 201 ? 0.176 -7.789 -7.893 1.00 97.00 201 ASN A C 1
ATOM 1605 O O . ASN A 1 201 ? -0.051 -8.428 -6.866 1.00 97.00 201 ASN A O 1
ATOM 1609 N N . ILE A 1 202 ? 1.410 -7.420 -8.256 1.00 96.62 202 ILE A N 1
ATOM 1610 C CA . ILE A 1 202 ? 2.610 -7.836 -7.512 1.00 96.62 202 ILE A CA 1
ATOM 1611 C C . ILE A 1 202 ? 2.559 -7.316 -6.071 1.00 96.62 202 ILE A C 1
ATOM 1613 O O . ILE A 1 202 ? 2.863 -8.048 -5.129 1.00 96.62 202 ILE A O 1
ATOM 1617 N N . HIS A 1 203 ? 2.150 -6.058 -5.888 1.00 96.50 203 HIS A N 1
ATOM 1618 C CA . HIS A 1 203 ? 2.058 -5.424 -4.576 1.00 96.50 203 HIS A CA 1
ATOM 1619 C C . HIS A 1 203 ? 1.057 -6.147 -3.674 1.00 96.50 203 HIS A C 1
ATOM 1621 O O . HIS A 1 203 ? 1.420 -6.564 -2.577 1.00 96.50 203 HIS A O 1
ATOM 1627 N N . MET A 1 204 ? -0.178 -6.343 -4.145 1.00 95.44 204 MET A N 1
ATOM 1628 C CA . MET A 1 204 ? -1.222 -7.026 -3.376 1.00 95.44 204 MET A CA 1
ATOM 1629 C C . MET A 1 204 ? -0.807 -8.450 -3.014 1.00 95.44 204 MET A C 1
ATOM 1631 O O . MET A 1 204 ? -0.948 -8.839 -1.858 1.00 95.44 204 MET A O 1
ATOM 1635 N N . PHE A 1 205 ? -0.242 -9.201 -3.964 1.00 94.62 205 PHE A N 1
ATOM 1636 C CA . PHE A 1 205 ? 0.215 -10.565 -3.708 1.00 94.62 205 PHE A CA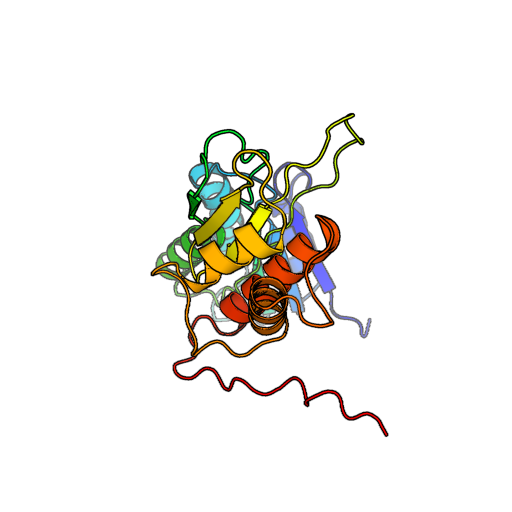 1
ATOM 1637 C C . PHE A 1 205 ? 1.281 -10.609 -2.605 1.00 94.62 205 PHE A C 1
ATOM 1639 O O . PHE A 1 205 ? 1.173 -11.398 -1.665 1.00 94.62 205 PHE A O 1
ATOM 1646 N N . ARG A 1 206 ? 2.284 -9.721 -2.672 1.00 92.88 206 ARG A N 1
ATOM 1647 C CA . ARG A 1 206 ? 3.343 -9.642 -1.655 1.00 92.88 206 ARG A CA 1
ATOM 1648 C C . ARG A 1 206 ? 2.820 -9.218 -0.289 1.00 92.88 206 ARG A C 1
ATOM 1650 O O . ARG A 1 206 ? 3.292 -9.742 0.712 1.00 92.88 206 ARG A O 1
ATOM 1657 N N . GLN A 1 207 ? 1.873 -8.281 -0.223 1.00 93.75 207 GLN A N 1
ATOM 1658 C CA . GLN A 1 207 ? 1.319 -7.849 1.062 1.00 93.75 207 GLN A CA 1
ATOM 1659 C C . GLN A 1 207 ? 0.371 -8.890 1.675 1.00 93.75 207 GLN A C 1
ATOM 1661 O O . GLN A 1 207 ? 0.362 -9.037 2.897 1.00 93.75 207 GLN A O 1
ATOM 1666 N N . ALA A 1 208 ? -0.381 -9.629 0.853 1.00 91.62 208 ALA A N 1
ATOM 1667 C CA . ALA A 1 208 ? -1.219 -10.741 1.303 1.00 91.62 208 ALA A CA 1
ATOM 1668 C C . ALA A 1 208 ? -0.382 -11.939 1.781 1.00 91.62 208 ALA A C 1
ATOM 1670 O O . ALA A 1 208 ? -0.753 -12.609 2.740 1.00 91.62 208 ALA A O 1
ATOM 1671 N N . SER A 1 209 ? 0.774 -12.161 1.152 1.00 90.25 209 SER A N 1
ATOM 1672 C CA . SER A 1 209 ? 1.700 -13.259 1.461 1.00 90.25 209 SER A CA 1
ATOM 1673 C C . SER A 1 209 ? 2.887 -12.813 2.324 1.00 90.25 209 SER A C 1
ATOM 1675 O O . SER A 1 209 ? 3.933 -13.453 2.301 1.00 90.25 209 SER A O 1
ATOM 1677 N N . TYR A 1 210 ? 2.769 -11.695 3.050 1.00 88.31 210 TYR A N 1
ATOM 1678 C CA . TYR A 1 210 ? 3.919 -11.010 3.655 1.00 88.31 210 TYR A CA 1
ATOM 16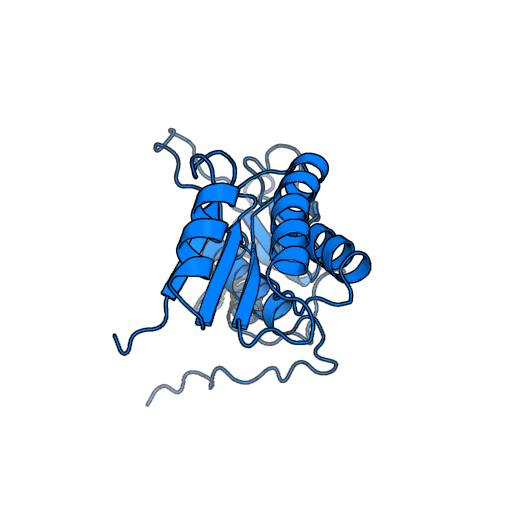79 C C . TYR A 1 210 ? 4.717 -11.889 4.639 1.00 88.31 210 TYR A C 1
ATOM 1681 O O . TYR A 1 210 ? 5.945 -11.816 4.655 1.00 88.31 210 TYR A O 1
ATOM 1689 N N . ASP A 1 211 ? 4.030 -12.737 5.411 1.00 83.69 211 ASP A N 1
ATOM 1690 C CA . ASP A 1 211 ? 4.632 -13.671 6.378 1.00 83.69 211 ASP A CA 1
ATOM 1691 C C . ASP A 1 211 ? 4.735 -15.115 5.847 1.00 83.69 211 ASP A C 1
ATOM 1693 O O . ASP A 1 211 ? 5.110 -16.028 6.585 1.00 83.69 211 ASP A O 1
ATOM 1697 N N . ALA A 1 212 ? 4.385 -15.354 4.578 1.00 79.56 212 ALA A N 1
ATOM 1698 C CA . ALA A 1 212 ? 4.449 -16.687 3.996 1.00 79.56 212 ALA A CA 1
ATOM 1699 C C . ALA A 1 212 ? 5.913 -17.122 3.833 1.00 79.56 212 ALA A C 1
ATOM 1701 O O . ALA A 1 212 ? 6.727 -16.425 3.228 1.00 79.56 212 ALA A O 1
ATOM 1702 N N . THR A 1 213 ? 6.253 -18.294 4.369 1.00 61.31 213 THR A N 1
ATOM 1703 C CA . THR A 1 213 ? 7.599 -18.880 4.250 1.00 61.31 213 THR A CA 1
ATOM 1704 C C . THR A 1 213 ? 7.848 -19.518 2.886 1.00 61.31 213 THR A C 1
ATOM 1706 O O . THR A 1 213 ? 8.999 -19.696 2.499 1.00 61.31 213 THR A O 1
ATOM 1709 N N . GLU A 1 214 ? 6.781 -19.848 2.158 1.00 62.88 214 GLU A N 1
ATOM 1710 C CA . GLU A 1 214 ? 6.816 -20.397 0.806 1.00 62.88 214 GLU A CA 1
ATOM 1711 C C . GLU A 1 214 ? 5.772 -19.671 -0.047 1.00 62.88 214 GLU A C 1
ATOM 1713 O O . GLU A 1 214 ? 4.610 -19.550 0.345 1.00 62.88 214 GLU A O 1
ATOM 1718 N N . PHE A 1 215 ? 6.183 -19.181 -1.216 1.00 60.41 215 PHE A N 1
ATOM 1719 C CA . PHE A 1 215 ? 5.249 -18.694 -2.223 1.00 60.41 215 PHE A CA 1
ATOM 1720 C C . PHE A 1 215 ? 4.796 -19.905 -3.030 1.00 60.41 215 PHE A C 1
ATOM 1722 O O . PHE A 1 215 ? 5.566 -20.443 -3.824 1.00 60.41 215 PHE A O 1
ATOM 1729 N N . THR A 1 216 ? 3.560 -20.361 -2.841 1.00 54.03 216 THR A N 1
ATOM 1730 C CA . THR A 1 216 ? 2.954 -21.296 -3.793 1.00 54.03 216 THR A CA 1
ATOM 1731 C C . THR A 1 216 ? 2.634 -20.508 -5.057 1.00 54.03 216 THR A C 1
ATOM 1733 O O . THR A 1 216 ? 1.551 -19.943 -5.199 1.00 54.03 216 THR A O 1
ATOM 1736 N N . GLY A 1 217 ? 3.634 -20.384 -5.926 1.00 48.72 217 GLY A N 1
ATOM 1737 C CA . GLY A 1 217 ? 3.550 -19.737 -7.230 1.00 48.72 217 GLY A CA 1
ATOM 1738 C C . GLY A 1 217 ? 2.802 -20.601 -8.235 1.00 48.72 217 GLY A C 1
ATOM 1739 O O . GLY A 1 217 ? 3.411 -21.038 -9.201 1.00 48.72 217 GLY A O 1
ATOM 1740 N N . ASP A 1 218 ? 1.532 -20.898 -7.955 1.00 49.84 218 ASP A N 1
ATOM 1741 C CA . ASP A 1 218 ? 0.547 -21.340 -8.946 1.00 49.84 218 ASP A CA 1
ATOM 1742 C C . ASP A 1 218 ? -0.854 -21.354 -8.302 1.00 49.84 218 ASP A C 1
ATOM 1744 O O . ASP A 1 218 ? -1.276 -22.333 -7.686 1.00 49.84 218 ASP A O 1
ATOM 1748 N N . SER A 1 219 ? -1.570 -20.232 -8.356 1.00 47.72 219 SER A N 1
ATOM 1749 C CA . SER A 1 219 ? -3.029 -20.221 -8.140 1.00 47.72 219 SER A CA 1
ATOM 1750 C C . SER A 1 219 ? -3.794 -19.686 -9.343 1.00 47.72 219 SER A C 1
ATOM 1752 O O . SER A 1 219 ? -5.019 -19.767 -9.367 1.00 47.72 219 SER A O 1
ATOM 1754 N N . ASP A 1 220 ? -3.077 -19.139 -10.322 1.00 53.16 220 ASP A N 1
ATOM 1755 C CA . ASP A 1 220 ? -3.645 -18.697 -11.583 1.00 53.16 220 ASP A CA 1
ATOM 1756 C C . ASP A 1 220 ? -3.383 -19.831 -12.573 1.00 53.16 220 ASP A C 1
ATOM 1758 O O . ASP A 1 220 ? -2.281 -19.939 -13.106 1.00 53.16 220 ASP A O 1
ATOM 1762 N N . GLU A 1 221 ? -4.371 -20.714 -12.761 1.00 49.03 221 GLU A N 1
ATOM 1763 C CA . GLU A 1 221 ? -4.275 -21.801 -13.739 1.00 49.03 221 GLU A CA 1
ATOM 1764 C C . GLU A 1 221 ? -3.764 -21.249 -15.083 1.00 49.03 221 GLU A C 1
ATOM 1766 O O . GLU A 1 221 ? -4.253 -20.204 -15.540 1.00 49.03 221 GLU A O 1
ATOM 1771 N N . PRO A 1 222 ? -2.790 -21.911 -15.738 1.00 52.06 222 PRO A N 1
ATOM 1772 C CA . PRO A 1 222 ? -2.328 -21.477 -17.044 1.00 52.06 222 PRO A CA 1
ATOM 1773 C C . PRO A 1 222 ? -3.525 -21.420 -17.994 1.00 52.06 222 PRO A C 1
ATOM 1775 O O . PRO A 1 222 ? -4.292 -22.377 -18.097 1.00 52.06 222 PRO A O 1
ATOM 1778 N N . PHE A 1 223 ? -3.688 -20.290 -18.684 1.00 51.16 223 PHE A N 1
ATOM 1779 C CA . PHE A 1 223 ? -4.738 -20.129 -19.683 1.00 51.16 223 PHE A CA 1
ATOM 1780 C C . PHE A 1 223 ? -4.609 -21.239 -20.736 1.00 51.16 223 PHE A C 1
ATOM 1782 O O . PHE A 1 223 ? -3.635 -21.279 -21.489 1.00 51.16 223 PHE A O 1
ATOM 1789 N N . VAL A 1 224 ? -5.574 -22.158 -20.754 1.00 48.31 224 VAL A N 1
ATOM 1790 C CA . VAL A 1 224 ? -5.704 -23.211 -21.762 1.00 48.31 224 VAL A CA 1
ATOM 1791 C C . VAL A 1 224 ? -6.680 -22.739 -22.835 1.00 48.31 224 VAL A C 1
ATOM 1793 O O . VAL A 1 224 ? -7.834 -22.439 -22.540 1.00 48.31 224 VAL A O 1
ATOM 1796 N N . ASP A 1 225 ? -6.197 -22.657 -24.077 1.00 46.75 225 ASP A N 1
ATOM 1797 C CA . ASP A 1 225 ? -7.026 -22.483 -25.273 1.00 46.75 225 ASP A CA 1
ATOM 1798 C C . ASP A 1 225 ? -7.838 -23.777 -25.514 1.00 46.75 225 ASP A C 1
ATOM 1800 O O . ASP A 1 225 ? -7.432 -24.625 -26.312 1.00 46.75 225 ASP A O 1
ATOM 1804 N N . GLU A 1 226 ? -8.961 -23.959 -24.812 1.00 41.84 226 GLU A N 1
ATOM 1805 C CA . GLU A 1 226 ? -10.028 -24.904 -25.202 1.00 41.84 226 GLU A CA 1
ATOM 1806 C C . GLU A 1 226 ? -11.290 -24.173 -25.680 1.00 41.84 226 GLU A C 1
ATOM 1808 O O . GLU A 1 226 ? -11.733 -23.210 -25.009 1.00 41.84 226 GLU A O 1
#

Radius of gyration: 20.41 Å; Cα contacts (8 Å, |Δi|>4): 332; chains: 1; bounding box: 49×43×57 Å

Sequence (226 aa):
MDRGLVLRCQLNHTQNPLSLVRRVSARVEDFVLVVDAGWSTDLLQNELWASEFLNLVNELNPADNQQHIELVVAGSSFPESFSKIGSRGEIQAQERILYNELVGRFNRLDVKYGDWASGRPSFDPKPMTPVPRIDFPLSREWVCFRKVEDEEYADIARRVVSDASWSDALNIWGTYTIEATANDLPGMIRSPHTATAVRMNIHMFRQASYDATEFTGDSDEPFVDE

Nearest PDB structures (foldseek):
  4jeq-assembly6_L  TM=5.188E-01  e=2.054E+00  Trypanosoma cruzi

Mean predicted aligned error: 6.12 Å

Solvent-accessible surface area (backbone atoms only — not comparable to full-atom values): 13218 Å² total; per-residue (Å²): 128,98,62,85,48,76,48,76,41,34,58,99,72,48,79,66,46,70,62,50,52,56,56,46,57,77,76,42,55,61,36,37,41,35,42,25,47,35,79,50,82,55,62,67,62,36,46,55,58,48,48,55,54,53,54,49,47,56,69,70,45,45,97,89,51,86,51,44,70,48,35,30,45,28,27,24,41,51,73,95,71,68,84,86,39,66,54,60,36,79,43,70,43,49,51,63,54,53,49,53,56,49,46,69,75,42,69,88,55,76,71,41,87,45,60,50,50,84,37,71,83,90,69,81,89,66,99,67,85,81,75,57,51,48,48,49,49,54,90,55,29,34,43,35,33,34,58,54,96,84,54,51,58,36,56,48,25,43,52,49,70,70,33,90,85,48,59,94,73,58,52,45,73,30,48,51,29,40,52,24,14,41,67,76,40,84,76,40,51,85,46,71,66,49,29,48,53,30,26,30,47,42,34,42,52,39,66,76,44,64,84,54,91,67,76,80,55,70,84,72,77,78,89,72,96,123

Secondary structure (DSSP, 8-state):
--S-EEEEEETTTSSSHHHHHHHHHTT-SEEEEEEEEEE-S-HHHHHHHHHHHHHHHHHH--TT---EEEEEEEEE---S--TTSTTEEEEE-HHHHHHHHHHHH-TTS-EEE---TT-----------PPPEEEEE-SSEEEEEE--TT--HHHHHHHHHTSTT--TT--SHHHHHHHHHHTT-TT---SHHHHHHHHHHHHHHHHHTTT-SS-----S------